Protein AF-A0A2N5RZD7-F1 (afdb_monomer)

Radius of gyration: 19.45 Å; Cα contacts (8 Å, |Δi|>4): 274; chains: 1; bounding box: 44×40×47 Å

Organism: NCBI:txid200324

pLDDT: mean 87.74, std 12.97, range [40.66, 98.5]

InterPro domains:
  IPR001155 NADH:flavin oxidoreductase/NADH oxidase, N-terminal [PF00724] (2-161)
  IPR013785 Aldolase-type TIM barrel [G3DSA:3.20.20.70] (1-174)
  IPR051799 NADH-dependent flavin oxidoreductase [PTHR43656] (1-172)

Solvent-accessible surface area (backbone atoms only — not comparable to full-atom values): 12144 Å² total; per-residue (Å²): 114,82,83,48,86,53,81,62,16,76,52,69,69,20,54,47,40,64,58,54,53,50,52,52,51,49,54,72,72,52,77,57,89,85,65,78,47,69,48,75,49,60,43,31,42,91,48,90,83,39,56,39,61,68,54,33,40,53,46,54,36,52,40,42,75,70,66,34,45,33,42,32,45,45,60,62,39,91,91,66,52,70,86,82,72,70,55,68,67,62,72,71,44,50,40,72,38,46,72,57,32,53,66,34,47,83,66,48,93,69,81,36,42,38,30,37,27,42,71,52,50,35,51,63,57,49,48,51,43,52,66,32,91,82,51,43,22,75,41,78,49,80,56,77,53,48,60,82,33,77,55,48,67,60,33,42,76,71,63,77,36,59,56,56,83,66,57,57,59,78,98,74,51,67,68,57,51,52,51,42,47,52,30,54,76,66,74,42,85,74,78,62,40,58,39,55,66,57,30,52,51,52,52,49,64,62,72,75,110

Structure (mmCIF, N/CA/C/O backbone):
data_AF-A0A2N5RZD7-F1
#
_entry.id   AF-A0A2N5RZD7-F1
#
loop_
_atom_site.group_PDB
_atom_site.id
_atom_site.type_symbol
_atom_site.label_atom_id
_atom_site.label_alt_id
_atom_site.label_comp_id
_atom_site.label_asym_id
_atom_site.label_entity_id
_atom_site.label_seq_id
_atom_site.pdbx_PDB_ins_code
_atom_site.Cartn_x
_atom_site.Cartn_y
_atom_site.Cartn_z
_atom_site.occupancy
_atom_site.B_iso_or_equiv
_atom_site.auth_seq_id
_atom_site.auth_comp_id
_atom_site.auth_asym_id
_atom_site.auth_atom_id
_atom_site.pdbx_PDB_model_num
ATOM 1 N N . VAL A 1 1 ? -6.763 20.190 5.305 1.00 87.50 1 VAL A N 1
ATOM 2 C CA . VAL A 1 1 ? -7.234 19.888 6.685 1.00 87.50 1 VAL A CA 1
ATOM 3 C C . VAL A 1 1 ? -8.745 20.059 6.786 1.00 87.50 1 VAL A C 1
ATOM 5 O O . VAL A 1 1 ? -9.271 21.031 6.252 1.00 87.50 1 VAL A O 1
ATOM 8 N N . ASN A 1 2 ? -9.441 19.129 7.446 1.00 92.12 2 ASN A N 1
ATOM 9 C CA . ASN A 1 2 ? -10.890 19.187 7.668 1.00 92.12 2 ASN A CA 1
ATOM 10 C C . ASN A 1 2 ? -11.240 20.233 8.749 1.00 92.12 2 ASN A C 1
ATOM 12 O O . ASN A 1 2 ? -10.846 20.078 9.900 1.00 92.12 2 ASN A O 1
ATOM 16 N N . LYS A 1 3 ? -11.982 21.285 8.371 1.00 95.19 3 LYS A N 1
ATOM 17 C CA . LYS A 1 3 ? -12.377 22.412 9.245 1.00 95.19 3 LYS A CA 1
ATOM 18 C C . LYS A 1 3 ? -13.828 22.339 9.745 1.00 95.19 3 LYS A C 1
ATOM 20 O O . LYS A 1 3 ? -14.372 23.343 10.198 1.00 95.19 3 LYS A O 1
ATOM 25 N N . ARG A 1 4 ? -14.494 21.193 9.599 1.00 97.44 4 ARG A N 1
ATOM 26 C CA . ARG A 1 4 ? -15.884 21.024 10.043 1.00 97.44 4 ARG A CA 1
ATOM 27 C C . ARG A 1 4 ? -15.973 21.093 11.568 1.00 97.44 4 ARG A C 1
ATOM 29 O O . ARG A 1 4 ? -15.060 20.662 12.267 1.00 97.44 4 ARG A O 1
ATOM 36 N N . THR A 1 5 ? -17.095 21.600 12.062 1.00 97.56 5 THR A N 1
ATOM 37 C CA . THR A 1 5 ? -17.420 21.697 13.497 1.00 97.56 5 THR A CA 1
ATOM 38 C C . THR A 1 5 ? -18.574 20.781 13.905 1.00 97.56 5 THR A C 1
ATOM 40 O O . THR A 1 5 ? -18.993 20.790 15.058 1.00 97.56 5 THR A O 1
ATOM 43 N N . ASP A 1 6 ? -19.101 20.001 12.962 1.00 98.12 6 ASP A N 1
ATOM 44 C CA . ASP A 1 6 ? -20.123 18.997 13.226 1.00 98.12 6 ASP A CA 1
ATOM 45 C C . ASP A 1 6 ? -19.506 17.643 13.607 1.00 98.12 6 ASP A C 1
ATOM 47 O O . ASP A 1 6 ? -18.299 17.515 13.814 1.00 98.12 6 ASP A O 1
ATOM 51 N N . GLN A 1 7 ? -20.340 16.601 13.666 1.00 98.06 7 GLN A N 1
ATOM 52 C CA . GLN A 1 7 ? -19.925 15.244 14.035 1.00 98.06 7 GLN A CA 1
ATOM 53 C C . GLN A 1 7 ? -18.901 14.593 13.083 1.00 98.06 7 GLN A C 1
ATOM 55 O O . GLN A 1 7 ? -18.464 13.476 13.356 1.00 98.06 7 GLN A O 1
ATOM 60 N N . TYR A 1 8 ? -18.529 15.249 11.976 1.00 98.12 8 TYR A N 1
ATOM 61 C CA . TYR A 1 8 ? -17.516 14.784 11.022 1.00 98.12 8 TYR A CA 1
ATOM 62 C C . TYR A 1 8 ? -16.224 15.623 11.052 1.00 98.12 8 TYR A C 1
ATOM 64 O O . TYR A 1 8 ? -15.389 15.510 10.152 1.00 98.12 8 TYR A O 1
ATOM 72 N N . GLY A 1 9 ? -16.054 16.510 12.036 1.00 96.44 9 GLY A N 1
ATOM 73 C CA . GLY A 1 9 ? -14.846 17.318 12.213 1.00 96.44 9 GLY A CA 1
ATOM 74 C C . GLY A 1 9 ? -14.408 17.444 13.672 1.00 96.44 9 GLY A C 1
ATOM 75 O O . GLY A 1 9 ? -15.043 16.917 14.586 1.00 96.44 9 GLY A O 1
ATOM 76 N N . GLY A 1 10 ? -13.286 18.128 13.899 1.00 94.31 10 GLY A N 1
ATOM 77 C CA . GLY A 1 10 ? -12.675 18.225 15.224 1.00 94.31 10 GLY A CA 1
ATOM 78 C C . GLY A 1 10 ? -11.826 16.997 15.549 1.00 94.31 10 GLY A C 1
ATOM 79 O O . GLY A 1 10 ? -10.755 16.843 14.965 1.00 94.31 10 GLY A O 1
ATOM 80 N N . SER A 1 11 ? -12.276 16.149 16.478 1.00 94.12 11 SER A N 1
ATOM 81 C CA . SER A 1 11 ? -11.507 15.004 16.992 1.00 94.12 11 SER A CA 1
ATOM 82 C C . SER A 1 11 ? -11.215 13.937 15.930 1.00 94.12 11 SER A C 1
ATOM 84 O O . SER A 1 11 ? -11.860 13.904 14.879 1.00 94.12 11 SER A O 1
ATOM 86 N N . PHE A 1 12 ? -10.245 13.056 16.196 1.00 94.19 12 PHE A N 1
ATOM 87 C CA . PHE A 1 12 ? -9.919 11.946 15.296 1.00 94.19 12 PHE A CA 1
ATOM 88 C C . PHE A 1 12 ? -11.154 11.088 15.000 1.00 94.19 12 PHE A C 1
ATOM 90 O O . PHE A 1 12 ? -11.440 10.828 13.836 1.00 94.19 12 PHE A O 1
ATOM 97 N N . GLU A 1 13 ? -11.934 10.744 16.026 1.00 95.94 13 GLU A N 1
ATOM 98 C CA . GLU A 1 13 ? -13.129 9.898 15.927 1.00 95.94 13 GLU A CA 1
ATOM 99 C C . GLU A 1 13 ? -14.181 10.507 14.999 1.00 95.94 13 GLU A C 1
ATOM 101 O O . GLU A 1 13 ? -14.805 9.813 14.198 1.00 95.94 13 GLU A O 1
ATOM 106 N N . ASN A 1 14 ? -14.375 11.825 15.070 1.00 97.31 14 ASN A N 1
ATOM 107 C CA . ASN A 1 14 ? -15.291 12.514 14.171 1.00 97.31 14 ASN A CA 1
ATOM 108 C C . ASN A 1 14 ? -14.742 12.561 12.743 1.00 97.31 14 ASN A C 1
ATOM 110 O O . ASN A 1 14 ? -15.481 12.312 11.792 1.00 97.31 14 ASN A O 1
ATOM 114 N N . ARG A 1 15 ? -13.446 12.849 12.567 1.00 96.19 15 ARG A N 1
ATOM 115 C CA . ARG A 1 15 ? -12.824 12.904 11.233 1.00 96.19 15 ARG A CA 1
ATOM 116 C C . ARG A 1 15 ? -12.798 11.533 10.550 1.00 96.19 15 ARG A C 1
ATOM 118 O O . ARG A 1 15 ? -12.964 11.470 9.334 1.00 96.19 15 ARG A O 1
ATOM 125 N N . SER A 1 16 ? -12.609 10.453 11.308 1.00 96.69 16 SER A N 1
ATOM 126 C CA . SER A 1 16 ? -12.575 9.074 10.807 1.00 96.69 16 SER A CA 1
ATOM 127 C C . SER A 1 16 ? -13.964 8.447 10.660 1.00 96.69 16 SER A C 1
ATOM 129 O O . SER A 1 16 ? -14.102 7.454 9.946 1.00 96.69 16 SER A O 1
ATOM 131 N N . ARG A 1 17 ? -15.014 9.047 11.243 1.00 97.88 17 ARG A N 1
ATOM 132 C CA . ARG A 1 17 ? -16.405 8.556 11.199 1.00 97.88 17 ARG A CA 1
ATOM 133 C C . ARG A 1 17 ? -16.852 8.114 9.810 1.00 97.88 17 ARG A C 1
ATOM 135 O O . ARG A 1 17 ? -17.386 7.019 9.662 1.00 97.88 17 ARG A O 1
ATOM 142 N N . ILE A 1 18 ? -16.596 8.940 8.794 1.00 98.06 18 ILE A N 1
ATOM 143 C CA . ILE A 1 18 ? -17.000 8.646 7.413 1.00 98.06 18 ILE A CA 1
ATOM 144 C C . ILE A 1 18 ? -16.372 7.348 6.886 1.00 98.06 18 ILE A C 1
ATOM 146 O O . ILE A 1 18 ? -17.032 6.588 6.185 1.00 98.06 18 ILE A O 1
ATOM 150 N N . VAL A 1 19 ? -15.125 7.049 7.264 1.00 98.06 19 VAL A N 1
ATOM 151 C CA . VAL A 1 19 ? -14.427 5.821 6.862 1.00 98.06 19 VAL A CA 1
ATOM 152 C C . VAL A 1 19 ? -15.146 4.600 7.433 1.00 98.06 19 VAL A C 1
ATOM 154 O O . VAL A 1 19 ? -15.455 3.662 6.700 1.00 98.06 19 VAL A O 1
ATOM 157 N N . PHE A 1 2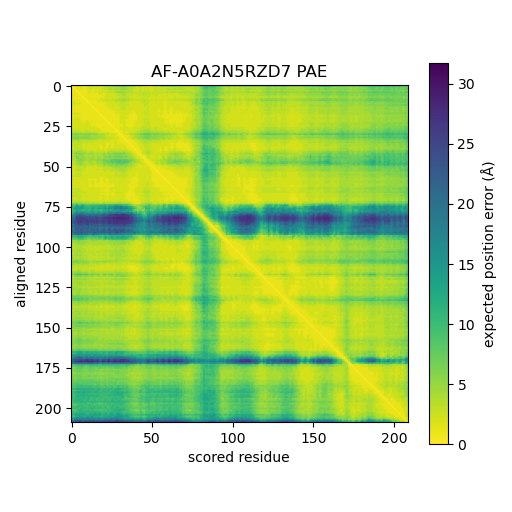0 ? -15.488 4.631 8.721 1.00 98.44 20 PHE A N 1
ATOM 158 C CA . PHE A 1 20 ? -16.165 3.512 9.379 1.00 98.44 20 PHE A CA 1
ATOM 159 C C . PHE A 1 20 ? -17.628 3.363 8.961 1.00 98.44 20 PHE A C 1
ATOM 161 O O . PHE A 1 20 ? -18.127 2.243 8.866 1.00 98.44 20 PHE A O 1
ATOM 168 N N . GLU A 1 21 ? -18.326 4.456 8.653 1.00 98.50 21 GLU A N 1
ATOM 169 C CA . GLU A 1 21 ? -19.662 4.391 8.055 1.00 98.50 21 GLU A CA 1
ATOM 170 C C . GLU A 1 21 ? -19.632 3.723 6.675 1.00 98.50 21 GLU A C 1
ATOM 172 O O . GLU A 1 21 ? -20.476 2.868 6.400 1.00 98.50 21 GLU A O 1
ATOM 177 N N . ILE A 1 22 ? -18.627 4.033 5.845 1.00 98.38 22 ILE A N 1
ATOM 178 C CA . ILE A 1 22 ? -18.411 3.374 4.548 1.00 98.38 22 ILE A CA 1
ATOM 179 C C . ILE A 1 22 ? -18.113 1.884 4.740 1.00 98.38 22 ILE A C 1
ATOM 181 O O . ILE A 1 22 ? -18.777 1.056 4.117 1.00 98.38 22 ILE A O 1
ATOM 185 N N . ILE A 1 23 ? -17.178 1.526 5.627 1.00 98.19 23 ILE A N 1
ATOM 186 C CA . ILE A 1 23 ? -16.850 0.123 5.945 1.00 98.19 23 ILE A CA 1
ATOM 187 C C . ILE A 1 23 ? -18.112 -0.635 6.370 1.00 98.19 23 ILE A C 1
ATOM 189 O O . ILE A 1 23 ? -18.431 -1.688 5.816 1.00 98.19 23 ILE A O 1
ATOM 193 N N . ASN A 1 24 ? -18.884 -0.069 7.299 1.00 97.88 24 ASN A N 1
ATOM 194 C CA . ASN A 1 24 ? -20.125 -0.671 7.777 1.00 97.88 24 ASN A CA 1
ATOM 195 C C . ASN A 1 24 ? -21.168 -0.818 6.663 1.00 97.88 24 ASN A C 1
ATOM 197 O O . ASN A 1 24 ? -21.857 -1.838 6.600 1.00 97.88 24 ASN A O 1
ATOM 201 N N . ALA A 1 25 ? -21.303 0.171 5.779 1.00 98.31 25 ALA A N 1
ATOM 202 C CA . ALA A 1 25 ? -22.223 0.104 4.647 1.00 98.31 25 ALA A CA 1
ATOM 203 C C . ALA A 1 25 ? -21.816 -0.984 3.639 1.00 98.31 25 ALA A C 1
ATOM 205 O O . ALA A 1 25 ? -22.677 -1.749 3.197 1.00 98.31 25 ALA A O 1
ATOM 206 N N . VAL A 1 26 ? -20.521 -1.106 3.326 1.00 97.75 26 VAL A N 1
ATOM 207 C CA . VAL A 1 26 ? -19.992 -2.159 2.444 1.00 97.75 26 VAL A CA 1
ATOM 208 C C . VAL A 1 26 ? -20.247 -3.537 3.046 1.00 97.75 26 VAL A C 1
ATOM 210 O O . VAL A 1 26 ? -20.855 -4.374 2.383 1.00 97.75 26 VAL A O 1
ATOM 213 N N . LYS A 1 27 ? -19.896 -3.755 4.320 1.00 95.62 27 LYS A N 1
ATOM 214 C CA . LYS A 1 27 ? -20.098 -5.047 5.006 1.00 95.62 27 LYS A CA 1
ATOM 215 C C . LYS A 1 27 ? -21.573 -5.432 5.134 1.00 95.62 27 LYS A C 1
ATOM 217 O O . LYS A 1 27 ? -21.916 -6.603 5.033 1.00 95.62 27 LYS A O 1
ATOM 222 N N . LYS A 1 28 ? -22.473 -4.458 5.308 1.00 97.00 28 LYS A N 1
ATOM 223 C CA . LYS A 1 28 ? -23.928 -4.706 5.279 1.00 97.00 28 LYS A CA 1
ATOM 224 C C . LYS A 1 28 ? -24.424 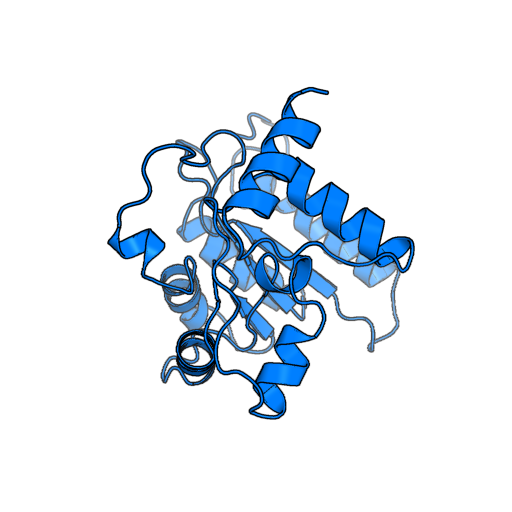-5.127 3.897 1.00 97.00 28 LYS A C 1
ATOM 226 O O . LYS A 1 28 ? -25.393 -5.875 3.804 1.00 97.00 28 LYS A O 1
ATOM 231 N N . LYS A 1 29 ? -23.815 -4.605 2.831 1.00 98.06 29 LYS A N 1
ATOM 232 C CA . LYS A 1 29 ? -24.244 -4.861 1.452 1.00 98.06 29 LYS A CA 1
ATOM 233 C C . LYS A 1 29 ? -23.642 -6.140 0.877 1.00 98.06 29 LYS A C 1
ATOM 235 O O . LYS A 1 29 ? -24.309 -6.808 0.089 1.00 98.06 29 LYS A O 1
ATOM 240 N N . VAL A 1 30 ? -22.406 -6.458 1.247 1.00 96.94 30 VAL A N 1
ATOM 241 C CA . VAL A 1 30 ? -21.646 -7.599 0.738 1.00 96.94 30 VAL A CA 1
ATOM 242 C C . VAL A 1 30 ? -21.483 -8.619 1.856 1.00 96.94 30 VAL A C 1
ATOM 244 O O . VAL A 1 30 ? -20.621 -8.485 2.715 1.00 96.94 30 VAL A O 1
ATOM 247 N N . THR A 1 31 ? -22.342 -9.636 1.849 1.00 93.69 31 THR A N 1
ATOM 248 C CA . THR A 1 31 ? -22.374 -10.681 2.884 1.00 93.69 31 THR A CA 1
ATOM 249 C C . THR A 1 31 ? -21.537 -11.910 2.533 1.00 93.69 31 THR A C 1
ATOM 251 O O . THR A 1 31 ? -21.502 -12.854 3.317 1.00 93.69 31 THR A O 1
ATOM 254 N N . ASP A 1 32 ? -20.920 -11.947 1.346 1.00 96.94 32 ASP A N 1
ATOM 255 C CA . ASP A 1 32 ? -20.046 -13.052 0.951 1.00 96.94 32 ASP A CA 1
ATOM 256 C C . ASP A 1 32 ? -18.761 -13.011 1.796 1.00 96.94 32 ASP A C 1
ATOM 258 O O . ASP A 1 32 ? -17.999 -12.050 1.674 1.00 96.94 32 ASP A O 1
ATOM 262 N N . PRO A 1 33 ? -18.478 -14.037 2.621 1.00 91.38 33 PRO A N 1
ATOM 263 C CA . PRO A 1 33 ? -17.272 -14.074 3.447 1.00 91.38 33 PRO A CA 1
ATOM 264 C C . PRO A 1 33 ? -15.972 -14.172 2.634 1.00 91.38 33 PRO A C 1
ATOM 266 O O . PRO A 1 33 ? -14.893 -14.044 3.203 1.00 91.38 33 PRO A O 1
ATOM 269 N N . LYS A 1 34 ? -16.040 -14.424 1.320 1.00 95.69 34 LYS A N 1
ATOM 270 C CA . LYS A 1 34 ? -14.873 -14.395 0.424 1.00 95.69 34 LYS A CA 1
ATOM 271 C C . LYS A 1 34 ? -14.525 -12.988 -0.056 1.00 95.69 34 LYS A C 1
ATOM 273 O O . LYS A 1 34 ? -13.481 -12.811 -0.685 1.00 95.69 34 LYS A O 1
ATOM 278 N N . PHE A 1 35 ? -15.396 -12.007 0.173 1.00 96.75 35 PHE A N 1
ATOM 279 C CA . PHE A 1 35 ? -15.122 -10.630 -0.201 1.00 96.75 35 PHE A CA 1
ATOM 280 C C . PHE A 1 35 ? -14.085 -10.028 0.749 1.00 96.75 35 PHE A C 1
ATOM 282 O O . PHE A 1 35 ? -14.318 -9.940 1.949 1.00 96.75 35 PHE A O 1
ATOM 289 N N . ILE A 1 36 ? -12.952 -9.599 0.195 1.00 96.25 36 ILE A N 1
ATOM 290 C CA . ILE A 1 36 ? -11.879 -8.937 0.939 1.00 96.25 36 ILE A CA 1
ATOM 291 C C . ILE A 1 36 ? -12.141 -7.437 0.940 1.00 96.25 36 ILE A C 1
ATOM 293 O O . ILE A 1 36 ? -12.172 -6.810 -0.124 1.00 96.25 36 ILE A O 1
ATOM 297 N N . LEU A 1 37 ? -12.292 -6.850 2.125 1.00 97.50 37 LEU A N 1
ATOM 298 C CA . LEU A 1 37 ? -12.326 -5.409 2.283 1.00 97.50 37 LEU A CA 1
ATOM 299 C C . LEU A 1 37 ? -10.907 -4.903 2.527 1.00 97.50 37 LEU A C 1
ATOM 301 O O . LEU A 1 37 ? -10.261 -5.237 3.519 1.00 97.50 37 LEU A O 1
ATOM 305 N N . SER A 1 38 ? -10.425 -4.068 1.611 1.00 97.69 38 SER A N 1
ATOM 306 C CA . SER A 1 38 ? -9.133 -3.409 1.737 1.00 97.69 38 SER A CA 1
ATOM 307 C C . SER A 1 38 ? -9.289 -1.908 1.928 1.00 97.69 38 SER A C 1
ATOM 309 O O . SER A 1 38 ? -10.231 -1.287 1.429 1.00 97.69 38 SER A O 1
ATOM 311 N N . ILE A 1 39 ? -8.339 -1.310 2.639 1.00 97.56 39 ILE A N 1
ATOM 312 C CA . ILE A 1 39 ? -8.214 0.138 2.744 1.00 97.56 39 ILE A CA 1
ATOM 313 C C . ILE A 1 39 ? -6.765 0.552 2.549 1.00 97.56 39 ILE A C 1
ATOM 315 O O . ILE A 1 39 ? -5.843 -0.053 3.091 1.00 97.56 39 ILE A O 1
ATOM 319 N N . LYS A 1 40 ? -6.580 1.627 1.790 1.00 95.69 40 LYS A N 1
ATOM 320 C CA . LYS A 1 40 ? -5.294 2.287 1.625 1.00 95.69 40 LYS A CA 1
ATOM 321 C C . LYS A 1 40 ? -5.391 3.697 2.171 1.00 95.69 40 LYS A C 1
ATOM 323 O O . LYS A 1 40 ? -6.254 4.458 1.734 1.00 95.69 40 LYS A O 1
ATOM 328 N N . TYR A 1 41 ? -4.517 4.049 3.105 1.00 93.19 41 TYR A N 1
ATOM 329 C CA . TYR A 1 41 ? -4.531 5.370 3.729 1.00 93.19 41 TYR A CA 1
ATOM 330 C C . TYR A 1 41 ? -3.118 5.925 3.924 1.00 93.19 41 TYR A C 1
ATOM 332 O O . TYR A 1 41 ? -2.116 5.215 3.817 1.00 93.19 41 TYR A O 1
ATOM 340 N N . ASN A 1 42 ? -3.035 7.232 4.159 1.00 89.94 42 ASN A N 1
ATOM 341 C CA . ASN A 1 42 ? -1.775 7.910 4.431 1.00 89.94 42 ASN A CA 1
ATOM 342 C C . ASN A 1 42 ? -1.326 7.682 5.874 1.00 89.94 42 ASN A C 1
ATOM 344 O O . ASN A 1 42 ? -2.063 7.989 6.799 1.00 89.94 42 ASN A O 1
ATOM 348 N N . SER A 1 43 ? -0.086 7.250 6.083 1.00 86.81 43 SER A N 1
ATOM 349 C CA . SER A 1 43 ? 0.516 7.137 7.414 1.00 86.81 43 SER A CA 1
ATOM 350 C C . SER A 1 43 ? 0.877 8.491 8.028 1.00 86.81 43 SER A C 1
ATOM 352 O O . SER A 1 43 ? 1.042 8.587 9.240 1.00 86.81 43 SER A O 1
ATOM 354 N N . HIS A 1 44 ? 1.047 9.524 7.195 1.00 84.06 44 HIS A N 1
ATOM 355 C CA . HIS A 1 44 ? 1.240 10.910 7.613 1.00 84.06 44 HIS A CA 1
ATOM 356 C C . HIS A 1 44 ? 1.045 11.864 6.422 1.00 84.06 44 HIS A C 1
AT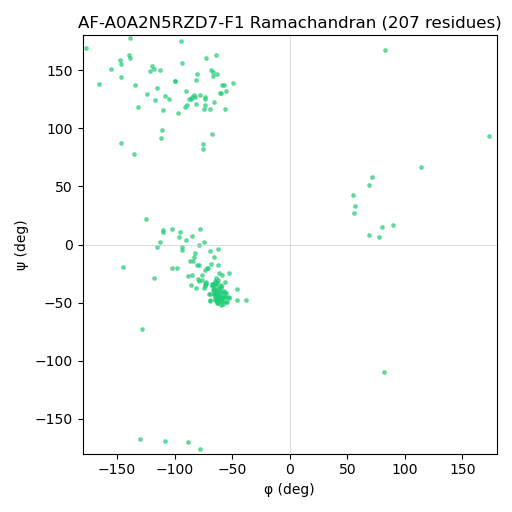OM 358 O O . HIS A 1 44 ? 1.552 11.604 5.324 1.00 84.06 44 HIS A O 1
ATOM 364 N N . ASP A 1 45 ? 0.355 12.984 6.646 1.00 82.00 45 ASP A N 1
ATOM 365 C CA . ASP A 1 45 ? 0.152 14.016 5.618 1.00 82.00 45 ASP A CA 1
ATOM 366 C C . ASP A 1 45 ? 1.278 15.060 5.534 1.00 82.00 45 ASP A C 1
ATOM 368 O O . ASP A 1 45 ? 1.343 15.797 4.555 1.00 82.00 45 ASP A O 1
ATOM 372 N N . PHE A 1 46 ? 2.163 15.150 6.532 1.00 80.31 46 PHE A N 1
ATOM 373 C CA . PHE A 1 46 ? 3.233 16.164 6.602 1.00 80.31 46 PHE A CA 1
ATOM 374 C C . PHE A 1 46 ? 2.751 17.628 6.519 1.00 80.31 46 PHE A C 1
ATOM 376 O O . PHE A 1 46 ? 3.504 18.510 6.111 1.00 80.31 46 PHE A O 1
ATOM 383 N N . ILE A 1 47 ? 1.512 17.896 6.939 1.00 82.69 47 ILE A N 1
ATOM 384 C CA . ILE A 1 47 ? 0.954 19.249 7.075 1.00 82.69 47 ILE A CA 1
ATOM 385 C C . ILE A 1 47 ? 0.510 19.514 8.501 1.00 82.69 47 ILE A C 1
ATOM 387 O O . ILE A 1 47 ? 0.052 18.605 9.198 1.00 82.69 47 ILE A O 1
ATOM 391 N N . GLU A 1 48 ? 0.598 20.773 8.920 1.00 82.44 48 GLU A N 1
ATOM 392 C CA . GLU A 1 48 ? 0.050 21.208 10.200 1.00 82.44 48 GLU A CA 1
ATOM 393 C C . GLU A 1 48 ? -1.463 20.949 10.249 1.00 82.44 48 GLU A C 1
ATOM 395 O O . GLU A 1 48 ? -2.198 21.266 9.312 1.00 82.44 48 GLU A O 1
ATOM 400 N N . GLY A 1 49 ? -1.921 20.315 11.331 1.00 83.50 49 GLY A N 1
ATOM 401 C CA . GLY A 1 49 ? -3.314 19.884 11.489 1.00 83.50 49 GLY A CA 1
ATOM 402 C C . GLY A 1 49 ? -3.744 18.745 10.553 1.00 83.50 49 GLY A C 1
ATOM 403 O O . GLY A 1 49 ? -4.936 18.449 10.470 1.00 83.50 49 GLY A O 1
ATOM 404 N N . GLY A 1 50 ? -2.813 18.135 9.814 1.00 85.81 50 GLY A N 1
ATOM 405 C CA . GLY A 1 50 ? -3.059 16.960 8.979 1.00 85.81 50 GLY A CA 1
ATOM 406 C C . GLY A 1 50 ? -3.132 15.660 9.774 1.00 85.81 50 GLY A C 1
ATOM 407 O O . GLY A 1 50 ? -3.048 15.653 11.000 1.00 85.81 50 GLY A O 1
ATOM 408 N N . PHE A 1 51 ? -3.262 14.550 9.053 1.00 89.44 51 PHE A N 1
ATOM 409 C CA . PHE A 1 51 ? -3.238 13.215 9.637 1.00 89.44 51 PHE A CA 1
ATOM 410 C C . PHE A 1 51 ? -1.852 12.902 10.221 1.00 89.44 51 PHE A C 1
ATOM 412 O O . PHE A 1 51 ? -0.837 12.992 9.509 1.00 89.44 51 PHE A O 1
ATOM 419 N N . THR A 1 52 ? -1.804 12.587 11.517 1.00 89.19 52 THR A N 1
ATOM 420 C CA . THR A 1 52 ? -0.556 12.362 12.264 1.00 89.19 52 THR A CA 1
ATOM 421 C C . THR A 1 52 ? -0.162 10.884 12.325 1.00 89.19 52 THR A C 1
ATOM 423 O O . THR A 1 52 ? -0.882 9.995 11.868 1.00 89.19 52 THR A O 1
ATOM 426 N N . LYS A 1 53 ? 1.009 10.608 12.907 1.00 88.38 53 LYS A N 1
ATOM 427 C CA . LYS A 1 53 ? 1.484 9.240 13.156 1.00 88.38 53 LYS A CA 1
ATOM 428 C C . LYS A 1 53 ? 0.612 8.511 14.176 1.00 88.38 53 LYS A C 1
ATOM 430 O O . LYS A 1 53 ? 0.318 7.332 14.005 1.00 88.38 53 LYS A O 1
ATOM 435 N N . GLU A 1 54 ? 0.178 9.226 15.202 1.00 91.81 54 GLU A N 1
ATOM 436 C CA . GLU A 1 54 ? -0.688 8.733 16.269 1.00 91.81 54 GLU A CA 1
ATOM 437 C C . GLU A 1 54 ? -2.092 8.451 15.719 1.00 91.81 54 GLU A C 1
ATOM 439 O O . GLU A 1 54 ? -2.641 7.378 15.966 1.00 91.81 54 GLU A O 1
ATOM 444 N N . ASP A 1 55 ? -2.624 9.349 14.874 1.00 93.88 55 ASP A N 1
ATOM 445 C CA . ASP A 1 55 ? -3.857 9.097 14.115 1.00 93.88 55 ASP A CA 1
ATOM 446 C C . ASP A 1 55 ? -3.722 7.820 13.263 1.00 93.88 55 ASP A C 1
ATOM 448 O O . ASP A 1 55 ? -4.646 7.012 13.193 1.00 93.88 55 ASP A O 1
ATOM 452 N N . SER A 1 56 ? -2.563 7.605 12.626 1.00 93.44 56 SER A N 1
ATOM 453 C CA . SER A 1 56 ? -2.296 6.403 11.826 1.00 93.44 56 SER A CA 1
ATOM 454 C C . SER A 1 56 ? -2.291 5.122 12.659 1.00 93.44 56 SER A C 1
ATOM 456 O O . SER A 1 56 ? -2.803 4.105 12.191 1.00 93.44 56 SER A O 1
ATOM 458 N N . GLN A 1 57 ? -1.721 5.144 13.865 1.00 94.50 57 GLN A N 1
ATOM 459 C CA . GLN A 1 57 ? -1.729 3.994 14.777 1.00 94.50 57 GLN A CA 1
ATOM 460 C C . GLN A 1 57 ? -3.151 3.656 15.231 1.00 94.50 57 GLN A C 1
ATOM 462 O O . GLN A 1 57 ? -3.566 2.497 15.148 1.00 94.50 57 GLN A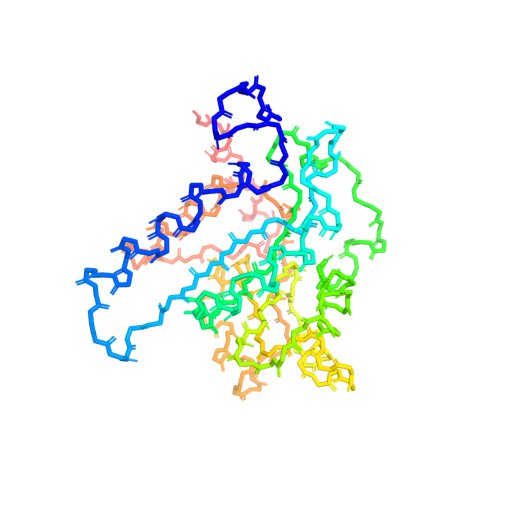 O 1
ATOM 467 N N . GLU A 1 58 ? -3.916 4.663 15.660 1.00 95.88 58 GLU A N 1
ATOM 468 C CA . GLU A 1 58 ? -5.293 4.457 16.112 1.00 95.88 58 GLU A CA 1
ATOM 469 C C . GLU A 1 58 ? -6.200 4.013 14.957 1.00 95.88 58 GLU A C 1
ATOM 471 O O . GLU A 1 58 ? -7.000 3.092 15.115 1.00 95.88 58 GLU A O 1
ATOM 476 N N . MET A 1 59 ? -6.018 4.581 13.762 1.00 96.75 59 MET A N 1
ATOM 477 C CA . MET A 1 59 ? -6.708 4.141 12.549 1.00 96.75 59 MET A CA 1
ATOM 478 C C . MET A 1 59 ? -6.426 2.668 12.251 1.00 96.75 59 MET A C 1
ATOM 480 O O . MET A 1 59 ? -7.371 1.904 12.088 1.00 96.75 59 MET A O 1
ATOM 484 N N . ALA A 1 60 ? -5.159 2.241 12.220 1.00 96.38 60 ALA A N 1
ATOM 485 C CA . ALA A 1 60 ? -4.800 0.851 11.926 1.00 96.38 60 ALA A CA 1
ATOM 486 C C . ALA A 1 60 ? -5.492 -0.134 12.884 1.00 96.38 60 ALA A C 1
ATOM 488 O O . ALA A 1 60 ? -6.090 -1.120 12.449 1.00 96.38 60 ALA A O 1
ATOM 489 N N . LYS A 1 61 ? -5.482 0.182 14.183 1.00 96.62 61 LYS A N 1
ATOM 490 C CA . LYS A 1 61 ? -6.153 -0.610 15.217 1.00 96.62 61 LYS A CA 1
ATOM 491 C C . LYS A 1 61 ? -7.668 -0.661 15.011 1.00 96.62 61 LYS A C 1
ATOM 493 O O . LYS A 1 61 ? -8.259 -1.738 15.064 1.00 96.62 61 LYS A O 1
ATOM 498 N N . GLN A 1 62 ? -8.308 0.483 14.772 1.00 97.69 62 GLN A N 1
ATOM 499 C CA . GLN A 1 62 ? -9.758 0.536 14.572 1.00 97.69 62 GLN A CA 1
ATOM 500 C C . GLN A 1 62 ? -10.196 -0.162 13.277 1.00 97.69 62 GLN A C 1
ATOM 502 O O . GLN A 1 62 ? -11.255 -0.786 13.257 1.00 97.69 62 GLN A O 1
ATOM 507 N N . LEU A 1 63 ? -9.388 -0.110 12.215 1.00 98.00 63 LEU A N 1
ATOM 508 C CA . LEU A 1 63 ? -9.638 -0.835 10.966 1.00 98.00 63 LEU A CA 1
ATOM 509 C C . LEU A 1 63 ? -9.578 -2.351 11.167 1.00 98.00 63 LEU A C 1
ATOM 511 O O . LEU A 1 63 ? -10.471 -3.057 10.700 1.00 98.00 63 LEU A O 1
ATOM 515 N N . GLU A 1 64 ? -8.582 -2.847 11.904 1.00 97.19 64 GLU A N 1
ATOM 516 C CA . GLU A 1 64 ? -8.485 -4.275 12.217 1.00 97.19 64 GLU A CA 1
ATOM 517 C C . GLU A 1 64 ? -9.682 -4.739 13.065 1.00 97.19 64 GLU A C 1
ATOM 519 O O . GLU A 1 64 ? -10.320 -5.739 12.740 1.00 97.19 64 GLU A O 1
ATOM 524 N N . VAL A 1 65 ? -10.073 -3.966 14.087 1.00 97.00 65 VAL A N 1
ATOM 525 C CA . VAL A 1 65 ? -11.281 -4.242 14.895 1.00 97.00 65 VAL A CA 1
ATOM 526 C C . VAL A 1 65 ? -12.557 -4.206 14.048 1.00 97.00 65 VAL A C 1
ATOM 528 O O . VAL A 1 65 ? -13.459 -5.020 14.248 1.00 97.00 65 VAL A O 1
ATOM 531 N N . ALA A 1 66 ? -12.641 -3.297 13.076 1.00 97.00 66 ALA A N 1
ATOM 532 C CA . ALA A 1 66 ? -13.752 -3.230 12.130 1.00 97.00 66 ALA A CA 1
ATOM 533 C C . ALA A 1 66 ? -13.769 -4.412 11.139 1.00 97.00 66 ALA A C 1
ATOM 535 O O . ALA A 1 66 ? -14.734 -4.561 10.382 1.00 97.00 66 ALA A O 1
ATOM 536 N N . GLY A 1 67 ? -12.746 -5.273 11.158 1.00 95.62 67 GLY A N 1
ATOM 537 C CA . GLY A 1 67 ? -12.592 -6.431 10.288 1.00 95.62 67 GLY A CA 1
ATOM 538 C C . GLY A 1 67 ? -12.341 -6.017 8.847 1.00 95.62 67 GLY A C 1
ATOM 539 O O . GLY A 1 67 ? -13.104 -6.418 7.973 1.00 95.62 67 GLY A O 1
ATOM 540 N N . VAL A 1 68 ? -11.362 -5.135 8.642 1.00 97.81 68 VAL A N 1
ATOM 541 C CA . VAL A 1 68 ? -10.730 -4.875 7.344 1.00 97.81 68 VAL A CA 1
ATOM 542 C C . VAL A 1 68 ? -9.610 -5.893 7.172 1.00 97.81 68 VAL A C 1
ATOM 544 O O . VAL A 1 68 ? -8.747 -5.996 8.032 1.00 97.81 68 VAL A O 1
ATOM 547 N N . GLU A 1 69 ? -9.605 -6.655 6.084 1.00 97.56 69 GLU A N 1
ATOM 548 C CA . GLU A 1 69 ? -8.656 -7.760 5.908 1.00 97.56 69 GLU A CA 1
ATOM 549 C C . GLU A 1 69 ? -7.300 -7.315 5.345 1.00 97.56 69 GLU A C 1
ATOM 551 O O . GLU A 1 69 ? -6.294 -7.984 5.578 1.00 97.56 69 GLU A O 1
ATOM 556 N N . LEU A 1 70 ? -7.252 -6.202 4.605 1.00 97.94 70 LEU A N 1
ATOM 557 C CA . LEU A 1 70 ? -6.022 -5.666 4.014 1.00 97.94 70 LEU A CA 1
ATOM 558 C C . LEU A 1 70 ? -5.882 -4.168 4.291 1.00 97.94 70 LEU A C 1
ATOM 560 O O . LEU A 1 70 ? -6.676 -3.355 3.818 1.00 97.94 70 LEU A O 1
ATOM 564 N N . ILE A 1 71 ? -4.820 -3.806 5.002 1.00 97.56 71 ILE A N 1
ATOM 565 C CA . ILE A 1 71 ? -4.460 -2.423 5.308 1.00 97.56 71 ILE A CA 1
ATOM 566 C C . ILE A 1 71 ? -3.195 -2.080 4.523 1.00 97.56 71 ILE A C 1
ATOM 568 O O . ILE A 1 71 ? -2.146 -2.669 4.761 1.00 97.56 71 ILE A O 1
ATOM 572 N N . GLU A 1 72 ? -3.273 -1.129 3.594 1.00 96.38 72 GLU A N 1
ATOM 573 C CA . GLU A 1 72 ? -2.123 -0.652 2.822 1.00 96.38 72 GLU A CA 1
ATOM 574 C C . GLU A 1 72 ? -1.701 0.756 3.255 1.00 96.38 72 GLU A C 1
ATOM 576 O O . GLU A 1 72 ? -2.497 1.701 3.254 1.00 96.38 72 GLU A O 1
ATOM 581 N N . LEU A 1 73 ? -0.416 0.914 3.571 1.00 92.31 73 LEU A N 1
ATOM 582 C CA . LEU A 1 73 ? 0.158 2.206 3.936 1.00 92.31 73 LEU A CA 1
ATOM 583 C C . LEU A 1 73 ? 0.698 2.962 2.723 1.00 92.31 73 LEU A C 1
ATOM 585 O O . LEU A 1 73 ? 1.484 2.440 1.928 1.00 92.31 73 LEU A O 1
ATOM 589 N N . SER A 1 74 ? 0.335 4.239 2.631 1.00 87.00 74 SER A N 1
ATOM 590 C CA . SER A 1 74 ? 1.011 5.231 1.795 1.00 87.00 74 SER A CA 1
ATOM 591 C C . SER A 1 74 ? 1.335 6.500 2.574 1.00 87.00 74 SER A C 1
ATOM 593 O O . SER A 1 74 ? 1.256 6.525 3.793 1.00 87.00 74 SER A O 1
ATOM 595 N N . GLY A 1 75 ? 1.711 7.581 1.902 1.00 74.94 75 GLY A N 1
ATOM 596 C CA . GLY A 1 75 ? 1.983 8.845 2.570 1.00 74.94 75 GLY A CA 1
ATOM 597 C C . GLY A 1 75 ? 2.326 9.951 1.590 1.00 74.94 75 GLY A C 1
ATOM 598 O O . GLY A 1 75 ? 2.568 9.698 0.404 1.00 74.94 75 GLY A O 1
ATOM 599 N N . GLY A 1 76 ? 2.362 11.170 2.122 1.00 67.00 76 GLY A N 1
ATOM 600 C CA . GLY A 1 76 ? 2.487 12.394 1.340 1.00 67.00 76 GLY A CA 1
ATOM 601 C C . GLY A 1 76 ? 1.148 12.874 0.781 1.00 67.00 76 GLY A C 1
ATOM 602 O O . GLY A 1 76 ? 0.140 12.167 0.788 1.00 67.00 76 GLY A O 1
ATOM 603 N N . THR A 1 77 ? 1.144 14.102 0.283 1.00 63.62 77 THR A N 1
ATOM 604 C CA . THR A 1 77 ? -0.017 14.720 -0.363 1.00 63.62 77 THR A CA 1
ATOM 605 C C . THR A 1 77 ? 0.350 15.083 -1.796 1.00 63.62 77 THR A C 1
ATOM 607 O O . THR A 1 77 ? 1.519 15.310 -2.105 1.00 63.62 77 THR A O 1
ATOM 610 N N . TYR A 1 78 ? -0.635 15.140 -2.694 1.00 60.12 78 TYR A N 1
ATOM 611 C CA . TYR A 1 78 ? -0.395 15.624 -4.059 1.00 60.12 78 TYR A CA 1
ATOM 612 C C . TYR A 1 78 ? 0.035 17.097 -4.079 1.00 60.12 78 TYR A C 1
ATOM 614 O O . TYR A 1 78 ? 0.792 17.496 -4.956 1.00 60.12 78 TYR A O 1
ATOM 622 N N . GLU A 1 79 ? -0.412 17.876 -3.091 1.00 55.41 79 GLU A N 1
ATOM 623 C CA . GLU A 1 79 ? -0.143 19.312 -2.959 1.00 55.41 79 GLU A CA 1
ATOM 624 C C . GLU A 1 79 ? 1.277 19.613 -2.459 1.00 55.41 79 GLU A C 1
ATOM 626 O O . GLU A 1 79 ? 1.815 20.675 -2.754 1.00 55.41 79 GLU A O 1
ATOM 631 N N . LEU A 1 80 ? 1.892 18.680 -1.723 1.00 55.03 80 LEU A N 1
ATOM 632 C CA . LEU A 1 80 ? 3.240 18.814 -1.160 1.00 55.03 80 LEU A CA 1
ATOM 633 C C . LEU A 1 80 ? 4.162 17.674 -1.571 1.00 55.03 80 LEU A C 1
ATOM 635 O O . LEU A 1 80 ? 5.153 17.404 -0.891 1.00 55.03 80 LEU A O 1
ATOM 639 N N . MET A 1 81 ? 3.852 16.980 -2.669 1.00 52.03 81 MET A N 1
ATOM 640 C CA . MET A 1 81 ? 4.813 16.060 -3.256 1.00 52.03 81 MET A CA 1
ATOM 641 C C . MET A 1 81 ? 6.075 16.876 -3.547 1.00 52.03 81 MET A C 1
ATOM 643 O O . MET A 1 81 ? 5.997 17.798 -4.359 1.00 52.03 81 MET A O 1
ATOM 647 N N . PRO A 1 82 ? 7.228 16.576 -2.917 1.00 42.91 82 PRO A N 1
ATOM 648 C CA . PRO A 1 82 ? 8.464 17.241 -3.273 1.00 42.91 82 PRO A CA 1
ATOM 649 C C . PRO A 1 82 ? 8.791 16.755 -4.681 1.00 42.91 82 PRO A C 1
ATOM 651 O O . PRO A 1 82 ? 9.308 15.648 -4.866 1.00 42.91 82 PRO A O 1
ATOM 654 N N . LEU A 1 83 ? 8.388 17.541 -5.676 1.00 41.56 83 LEU A N 1
ATOM 655 C CA . LEU A 1 83 ? 8.828 17.383 -7.053 1.00 41.56 83 LEU A CA 1
ATOM 656 C C . LEU A 1 83 ? 10.315 17.734 -7.172 1.00 41.56 83 LEU A C 1
ATOM 658 O O . LEU A 1 83 ? 10.933 17.311 -8.139 1.00 41.56 83 LEU A O 1
ATOM 662 N N . GLU A 1 84 ? 10.898 18.426 -6.183 1.00 40.66 84 GLU A N 1
ATOM 663 C CA . GLU A 1 84 ? 12.194 19.072 -6.396 1.00 40.66 84 GLU A CA 1
ATOM 664 C C . GLU A 1 84 ? 13.349 18.582 -5.517 1.00 40.66 84 GLU A C 1
ATOM 666 O O . GLU A 1 84 ? 14.458 18.536 -6.026 1.00 40.66 84 GLU A O 1
ATOM 671 N N . GLU A 1 85 ? 13.163 18.085 -4.288 1.00 42.06 85 GLU A N 1
ATOM 672 C CA . GLU A 1 85 ? 14.319 17.592 -3.511 1.00 42.06 85 GLU A CA 1
ATOM 673 C C . GLU A 1 85 ? 13.971 16.403 -2.615 1.00 42.06 85 GLU A C 1
ATOM 675 O O . GLU A 1 85 ? 13.649 16.523 -1.431 1.00 42.06 85 GLU A O 1
ATOM 680 N N . LYS A 1 86 ? 14.068 15.194 -3.173 1.00 52.97 86 LYS A N 1
ATOM 681 C CA . LYS A 1 86 ? 14.174 13.986 -2.347 1.00 52.97 86 LYS A CA 1
ATOM 682 C C . LYS A 1 86 ? 15.639 13.790 -1.992 1.00 52.97 86 LYS A C 1
ATOM 684 O O . LYS A 1 86 ? 16.478 13.721 -2.886 1.00 52.97 86 LYS A O 1
ATOM 689 N N . LYS A 1 87 ? 15.945 13.654 -0.695 1.00 50.03 87 LYS A N 1
ATOM 690 C CA . LYS A 1 87 ? 17.293 13.278 -0.240 1.00 50.03 87 LYS A CA 1
ATOM 691 C C . LYS A 1 87 ? 17.764 12.060 -1.032 1.00 50.03 87 LYS A C 1
ATOM 693 O O . LYS A 1 87 ? 16.999 11.118 -1.235 1.00 50.03 87 LYS A O 1
ATOM 698 N N . GLU A 1 88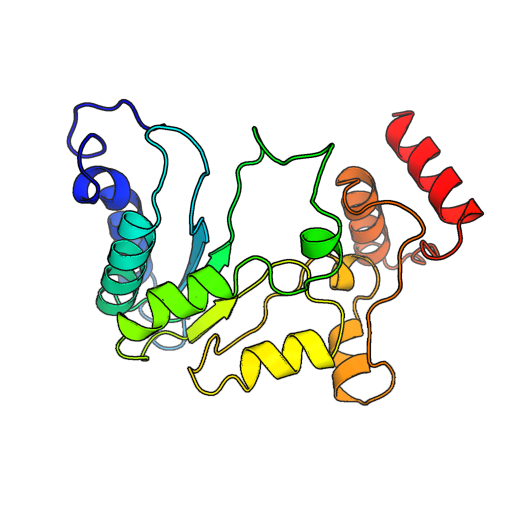 ? 19.028 12.048 -1.439 1.00 50.62 88 GLU A N 1
ATOM 699 C CA . GLU A 1 88 ? 19.593 10.950 -2.229 1.00 50.62 88 GLU A CA 1
ATOM 700 C C . GLU A 1 88 ? 19.433 9.592 -1.517 1.00 50.62 88 GLU A C 1
ATOM 702 O O . GLU A 1 88 ? 19.175 8.573 -2.151 1.00 50.62 88 GLU A O 1
ATOM 707 N N . SER A 1 89 ? 19.474 9.583 -0.180 1.00 48.56 89 SER A N 1
ATOM 708 C CA . SER A 1 89 ? 19.170 8.409 0.646 1.00 48.56 89 SER A CA 1
ATOM 709 C C . SER A 1 89 ? 17.714 7.936 0.538 1.00 48.56 89 SER A C 1
ATOM 711 O O . SER A 1 89 ? 17.474 6.735 0.574 1.00 48.56 89 SER A O 1
ATOM 713 N N . THR A 1 90 ? 16.750 8.843 0.358 1.00 52.94 90 THR A N 1
ATOM 714 C CA . THR A 1 90 ? 15.326 8.541 0.122 1.00 52.94 90 THR A CA 1
ATOM 715 C C . THR A 1 90 ? 15.073 8.062 -1.308 1.00 52.94 90 THR A C 1
ATOM 717 O O . THR A 1 90 ? 14.175 7.259 -1.530 1.00 52.94 90 THR A O 1
ATOM 720 N N . LEU A 1 91 ? 15.864 8.519 -2.284 1.00 55.47 91 LEU A N 1
ATOM 721 C CA . LEU A 1 91 ? 15.835 7.991 -3.655 1.00 55.47 91 LEU A CA 1
ATOM 722 C C . LEU A 1 91 ? 16.486 6.602 -3.751 1.00 55.47 91 LEU A C 1
ATOM 724 O O . LEU A 1 91 ? 16.030 5.775 -4.539 1.00 55.47 91 LEU A O 1
ATOM 728 N N . LYS A 1 92 ? 17.526 6.348 -2.943 1.00 54.75 92 LYS A N 1
ATOM 729 C CA . LYS A 1 92 ? 18.238 5.062 -2.857 1.00 54.75 92 LYS A CA 1
ATOM 730 C C . LYS A 1 92 ? 17.516 4.015 -1.999 1.00 54.75 92 LYS A C 1
ATOM 732 O O . LYS A 1 92 ? 17.675 2.830 -2.266 1.00 54.75 92 LYS A O 1
ATOM 737 N N . ARG A 1 93 ? 16.743 4.415 -0.979 1.00 64.94 93 ARG A N 1
ATOM 738 C CA . ARG A 1 93 ? 15.954 3.487 -0.149 1.00 64.94 93 ARG A CA 1
ATOM 739 C C . ARG A 1 93 ? 14.637 3.122 -0.830 1.00 64.94 93 ARG A C 1
ATOM 741 O O . ARG A 1 93 ? 13.793 3.978 -1.071 1.00 64.94 93 ARG A O 1
ATOM 748 N N . GLU A 1 94 ? 14.441 1.833 -1.076 1.00 76.56 94 GLU A N 1
ATOM 749 C CA . GLU A 1 94 ? 13.119 1.262 -1.342 1.00 76.56 94 GLU A CA 1
ATOM 750 C C . GLU A 1 94 ? 12.285 1.206 -0.054 1.00 76.56 94 GLU A C 1
ATOM 752 O O . GLU A 1 94 ? 12.828 1.255 1.049 1.00 76.56 94 GLU A O 1
ATOM 757 N N . GLY A 1 95 ? 10.963 1.097 -0.186 1.00 78.69 95 GLY A N 1
ATOM 758 C CA . GLY A 1 95 ? 10.062 0.952 0.954 1.00 78.69 95 GLY A CA 1
ATOM 759 C C . GLY A 1 95 ? 9.920 2.232 1.773 1.00 78.69 95 GLY A C 1
ATOM 760 O O . GLY A 1 95 ? 10.172 2.244 2.974 1.00 78.69 95 GLY A O 1
ATOM 761 N N . PHE A 1 96 ? 9.475 3.317 1.133 1.00 80.75 96 PHE A N 1
ATOM 762 C CA . PHE A 1 96 ? 9.320 4.639 1.763 1.00 80.75 96 PHE A CA 1
ATOM 763 C C . PHE A 1 96 ? 8.488 4.638 3.055 1.00 80.75 96 PHE A C 1
ATOM 765 O O . PHE A 1 96 ? 8.644 5.542 3.872 1.00 80.75 96 PHE A O 1
ATOM 772 N N . PHE A 1 97 ? 7.603 3.652 3.226 1.00 85.44 97 PHE A N 1
ATOM 773 C CA . PHE A 1 97 ? 6.690 3.563 4.363 1.00 85.44 97 PHE A CA 1
ATOM 774 C C . PHE A 1 97 ? 7.017 2.417 5.333 1.00 85.44 97 PHE A C 1
ATOM 776 O O . PHE A 1 97 ? 6.215 2.139 6.218 1.00 85.44 97 PHE A O 1
ATOM 783 N N . ILE A 1 98 ? 8.196 1.788 5.211 1.00 88.75 98 ILE A N 1
ATOM 784 C CA . ILE A 1 98 ? 8.660 0.722 6.120 1.00 88.75 98 ILE A CA 1
ATOM 785 C C . ILE A 1 98 ? 8.655 1.195 7.578 1.00 88.75 98 ILE A C 1
ATOM 787 O O . ILE A 1 98 ? 8.040 0.553 8.419 1.00 88.75 98 ILE A O 1
ATOM 791 N N . GLU A 1 99 ? 9.238 2.363 7.863 1.00 87.06 99 GLU A N 1
ATOM 792 C CA . GLU A 1 99 ? 9.321 2.885 9.237 1.00 87.06 99 GLU A CA 1
ATOM 793 C C . GLU A 1 99 ? 7.930 3.149 9.847 1.00 87.06 99 GLU A C 1
ATOM 795 O O . GLU A 1 99 ? 7.734 3.011 11.052 1.00 87.06 99 GLU A O 1
ATOM 800 N N . PHE A 1 100 ? 6.936 3.493 9.019 1.00 88.44 100 PHE A N 1
ATOM 801 C CA . PHE A 1 100 ? 5.554 3.638 9.480 1.00 88.44 100 PHE A CA 1
ATOM 802 C C . PHE A 1 100 ? 4.893 2.284 9.736 1.00 88.44 100 PHE A C 1
ATOM 804 O O . PHE A 1 100 ? 4.138 2.152 10.696 1.00 88.44 100 PHE A O 1
ATOM 811 N N . ALA A 1 101 ? 5.189 1.285 8.906 1.00 92.62 101 ALA A N 1
ATOM 812 C CA . ALA A 1 101 ? 4.707 -0.075 9.093 1.00 92.62 101 ALA A CA 1
ATOM 813 C C . ALA A 1 101 ? 5.240 -0.680 10.399 1.00 92.62 101 ALA A C 1
ATOM 815 O O . ALA A 1 101 ? 4.453 -1.174 11.205 1.00 92.62 101 ALA A O 1
ATOM 816 N N . ASP A 1 102 ? 6.542 -0.530 10.660 1.00 92.62 102 ASP A N 1
ATOM 817 C CA . ASP A 1 102 ? 7.186 -0.964 11.907 1.00 92.62 102 ASP A CA 1
ATOM 818 C C . ASP A 1 102 ? 6.586 -0.268 13.135 1.00 92.62 102 ASP A C 1
ATOM 820 O O . ASP A 1 102 ? 6.438 -0.872 14.193 1.00 92.62 102 ASP A O 1
ATOM 824 N N . MET A 1 103 ? 6.182 0.996 12.993 1.00 91.19 103 MET A N 1
ATOM 825 C CA . MET A 1 103 ? 5.546 1.762 14.063 1.00 91.19 103 MET A CA 1
ATOM 826 C C . MET A 1 103 ? 4.106 1.317 14.356 1.00 91.19 103 MET A C 1
ATOM 828 O O . MET A 1 103 ? 3.682 1.400 15.508 1.00 91.19 103 MET A O 1
ATOM 832 N N . ILE A 1 104 ? 3.329 0.885 13.354 1.00 92.75 104 ILE A N 1
ATOM 833 C CA . ILE A 1 104 ? 1.941 0.442 13.581 1.00 92.75 104 ILE A CA 1
ATOM 834 C C . ILE A 1 104 ? 1.841 -1.044 13.931 1.00 92.75 104 ILE A C 1
ATOM 836 O O . ILE A 1 104 ? 0.901 -1.440 14.617 1.00 92.75 104 ILE A O 1
ATOM 840 N N . ARG A 1 105 ? 2.794 -1.873 13.487 1.00 94.12 105 ARG A N 1
ATOM 841 C CA . ARG A 1 105 ? 2.740 -3.332 13.637 1.00 94.12 105 ARG A CA 1
ATOM 842 C C . ARG A 1 105 ? 2.565 -3.799 15.090 1.00 94.12 105 ARG A C 1
ATOM 844 O O . ARG A 1 105 ? 1.723 -4.671 15.289 1.00 94.12 105 ARG A O 1
ATOM 851 N N . PRO A 1 106 ? 3.237 -3.216 16.104 1.00 94.50 106 PRO A N 1
ATOM 852 C CA . PRO A 1 106 ? 3.026 -3.580 17.508 1.00 94.50 106 PRO A CA 1
ATOM 853 C C . PRO A 1 106 ? 1.607 -3.324 18.037 1.00 94.50 106 PRO A C 1
ATOM 855 O O . PRO A 1 106 ? 1.240 -3.860 19.079 1.00 94.50 106 PRO A O 1
ATOM 858 N N . HIS A 1 107 ? 0.812 -2.498 17.350 1.00 92.12 107 HIS A N 1
ATOM 859 C CA . HIS A 1 107 ? -0.561 -2.166 17.738 1.00 92.12 107 HIS A CA 1
ATOM 860 C C . HIS A 1 107 ? -1.614 -3.063 17.075 1.00 92.12 107 HIS A C 1
ATOM 862 O O . HIS A 1 107 ? -2.799 -2.936 17.389 1.00 92.12 107 HIS A O 1
ATOM 868 N N . LEU A 1 108 ? -1.195 -3.956 16.174 1.00 94.62 108 LEU A N 1
ATOM 869 C CA . LEU A 1 108 ? -2.065 -4.898 15.479 1.00 94.62 108 LEU A CA 1
ATOM 870 C C . LEU A 1 108 ? -1.999 -6.280 16.136 1.00 94.62 108 LEU A C 1
ATOM 872 O O . LEU A 1 108 ? -0.935 -6.768 16.512 1.00 94.62 108 LEU A O 1
ATOM 876 N N . SER A 1 109 ? -3.148 -6.942 16.216 1.00 94.25 109 SER A N 1
ATOM 877 C CA . SER A 1 109 ? -3.279 -8.354 16.591 1.00 94.25 109 SER A CA 1
ATOM 878 C C . SER A 1 109 ? -2.769 -9.300 15.500 1.00 94.25 109 SER A C 1
ATOM 880 O O . SER A 1 109 ? -2.440 -10.452 15.787 1.00 94.25 109 SER A O 1
ATOM 882 N N . GLY A 1 110 ? -2.671 -8.819 14.256 1.00 92.62 110 GLY A N 1
ATOM 883 C CA . GLY A 1 110 ? -2.157 -9.575 13.116 1.00 92.62 110 GLY A CA 1
ATOM 884 C C . GLY A 1 110 ? -3.228 -10.357 12.361 1.00 92.62 110 GLY A C 1
ATOM 885 O O . GLY A 1 110 ? -2.874 -11.264 11.605 1.00 92.62 110 GLY A O 1
ATOM 886 N N . THR A 1 111 ? -4.505 -10.020 12.567 1.00 95.25 111 THR A N 1
ATOM 887 C CA . THR A 1 111 ? -5.630 -10.561 11.789 1.00 95.25 111 THR A CA 1
ATOM 888 C C . THR A 1 111 ? -5.756 -9.867 10.435 1.00 95.25 111 THR A C 1
ATOM 890 O O . THR A 1 111 ? -6.128 -10.514 9.459 1.00 95.25 111 THR A O 1
ATOM 893 N N . SER A 1 112 ? -5.381 -8.586 10.350 1.00 97.00 112 SER A N 1
ATOM 894 C CA . SER A 1 112 ? -5.236 -7.871 9.077 1.00 97.00 112 SER A CA 1
ATOM 895 C C . SER A 1 112 ? -3.895 -8.171 8.406 1.00 97.00 112 SER A C 1
ATOM 897 O O . SER A 1 112 ? -2.847 -8.209 9.057 1.00 97.00 112 SER A O 1
ATOM 899 N N . VAL A 1 113 ? -3.909 -8.296 7.079 1.00 97.62 113 VAL A N 1
ATOM 900 C CA . VAL A 1 113 ? -2.706 -8.247 6.239 1.00 97.62 113 VAL A CA 1
ATOM 901 C C . VAL A 1 113 ? -2.236 -6.798 6.164 1.00 97.62 113 VAL A C 1
ATOM 903 O O . VAL A 1 113 ? -2.995 -5.915 5.762 1.00 97.62 113 VAL A O 1
ATOM 906 N N . LEU A 1 114 ? -0.975 -6.549 6.517 1.00 97.00 114 LEU A N 1
ATOM 907 C CA . LEU A 1 114 ? -0.357 -5.231 6.391 1.00 97.00 114 LEU A CA 1
ATOM 908 C C . LEU A 1 114 ? 0.459 -5.144 5.097 1.00 97.00 114 LEU A C 1
ATOM 910 O O . LEU A 1 114 ? 1.485 -5.811 4.956 1.00 97.00 114 LEU A O 1
ATOM 914 N N . ALA A 1 115 ? 0.028 -4.306 4.158 1.00 96.75 115 ALA A N 1
ATOM 915 C CA . ALA A 1 115 ? 0.745 -4.023 2.924 1.00 96.75 115 ALA A CA 1
ATOM 916 C C . ALA A 1 115 ? 1.530 -2.711 2.994 1.00 96.75 115 ALA A C 1
ATOM 918 O O . ALA A 1 115 ? 1.056 -1.691 3.500 1.00 96.75 115 ALA A O 1
ATOM 919 N N . VAL A 1 116 ? 2.730 -2.723 2.416 1.00 93.31 116 VAL A N 1
ATOM 920 C CA . VAL A 1 116 ? 3.591 -1.542 2.309 1.00 93.31 116 VAL A CA 1
ATOM 921 C C . VAL A 1 116 ? 3.946 -1.311 0.851 1.00 93.31 116 VAL A C 1
ATOM 923 O O . VAL A 1 116 ? 4.415 -2.208 0.152 1.00 93.31 116 VAL A O 1
ATOM 926 N N . THR A 1 117 ? 3.744 -0.084 0.379 1.00 90.38 117 THR A N 1
ATOM 927 C CA . THR A 1 117 ? 4.265 0.368 -0.915 1.00 90.38 117 THR A CA 1
ATOM 928 C C . THR A 1 117 ? 5.408 1.369 -0.711 1.00 90.38 117 THR A C 1
ATOM 930 O O . THR A 1 117 ? 5.926 1.547 0.389 1.00 90.38 117 THR A O 1
ATOM 933 N N . GLY A 1 118 ? 5.838 2.035 -1.780 1.00 84.44 118 GLY A N 1
ATOM 934 C CA . GLY A 1 118 ? 6.832 3.102 -1.701 1.00 84.44 118 GLY A CA 1
ATOM 935 C C . GLY A 1 118 ? 8.140 2.749 -2.388 1.00 84.44 118 GLY A C 1
ATOM 936 O O . GLY A 1 118 ? 9.179 2.649 -1.756 1.00 84.44 118 GLY A O 1
ATOM 937 N N . GLY A 1 119 ? 8.104 2.610 -3.712 1.00 85.12 119 GLY A N 1
ATOM 938 C CA . GLY A 1 119 ? 9.328 2.616 -4.521 1.00 85.12 119 GLY A CA 1
ATOM 939 C C . GLY A 1 119 ? 10.119 1.323 -4.568 1.00 85.12 119 GLY A C 1
ATOM 940 O O . GLY A 1 119 ? 11.235 1.362 -5.067 1.00 85.12 119 GLY A O 1
ATOM 941 N N . PHE A 1 120 ? 9.527 0.207 -4.147 1.00 90.69 120 PHE A N 1
ATOM 942 C CA . PHE A 1 120 ? 10.097 -1.113 -4.380 1.00 90.69 120 PHE A CA 1
ATOM 943 C C . PHE A 1 120 ? 10.373 -1.366 -5.866 1.00 90.69 120 PHE A C 1
ATOM 945 O O . PHE A 1 120 ? 9.531 -1.086 -6.730 1.00 90.69 120 PHE A O 1
ATOM 952 N N . ARG A 1 121 ? 11.578 -1.860 -6.146 1.00 91.69 121 ARG A N 1
ATOM 953 C CA . ARG A 1 121 ? 12.124 -2.101 -7.489 1.00 91.69 121 ARG A CA 1
ATOM 954 C C . ARG A 1 121 ? 13.020 -3.329 -7.551 1.00 91.69 121 ARG A C 1
ATOM 956 O O . ARG A 1 121 ? 13.211 -3.832 -8.654 1.00 91.69 121 ARG A O 1
ATOM 963 N N . THR A 1 122 ? 13.548 -3.821 -6.436 1.00 94.38 122 THR A N 1
ATOM 964 C CA . THR A 1 122 ? 14.463 -4.968 -6.407 1.00 94.38 122 THR A CA 1
ATOM 965 C C . THR A 1 122 ? 13.877 -6.132 -5.618 1.00 94.38 122 THR A C 1
ATOM 967 O O . THR A 1 122 ? 13.108 -5.955 -4.675 1.00 94.38 122 THR A O 1
ATOM 970 N N . LEU A 1 123 ? 14.265 -7.351 -5.994 1.00 95.94 123 LEU A N 1
ATOM 971 C CA . LEU A 1 123 ? 13.963 -8.563 -5.236 1.00 95.94 123 LEU A CA 1
ATOM 972 C C . LEU A 1 123 ? 14.486 -8.450 -3.802 1.00 95.94 123 LEU A C 1
ATOM 974 O O . LEU A 1 123 ? 13.794 -8.864 -2.880 1.00 95.94 123 LEU A O 1
ATOM 978 N N . GLU A 1 124 ? 15.674 -7.876 -3.612 1.00 94.75 124 GLU A N 1
ATOM 979 C CA . GLU A 1 124 ? 16.274 -7.675 -2.293 1.00 94.75 124 GLU A CA 1
ATOM 980 C C . GLU A 1 124 ? 15.438 -6.728 -1.425 1.00 94.75 124 GLU A C 1
ATOM 982 O O . GLU A 1 124 ? 15.068 -7.104 -0.314 1.00 94.75 124 GLU A O 1
ATOM 987 N N . GLY A 1 125 ? 15.062 -5.551 -1.941 1.00 92.50 125 GLY A N 1
ATOM 988 C CA . GLY A 1 125 ? 14.228 -4.592 -1.213 1.00 92.50 125 GLY A CA 1
ATOM 989 C C . GLY A 1 125 ? 12.873 -5.180 -0.817 1.00 92.50 125 GLY A C 1
ATOM 990 O O . GLY A 1 125 ? 12.466 -5.077 0.340 1.00 92.50 125 GLY A O 1
ATOM 991 N N . MET A 1 126 ? 12.208 -5.871 -1.749 1.00 95.69 126 MET A N 1
ATOM 992 C CA . MET A 1 126 ? 10.937 -6.552 -1.477 1.00 95.69 126 MET A CA 1
ATOM 993 C C . MET A 1 126 ? 11.092 -7.694 -0.460 1.00 95.69 126 MET A C 1
ATOM 995 O O . MET A 1 126 ? 10.321 -7.781 0.493 1.00 95.69 126 MET A O 1
ATOM 999 N N . SER A 1 127 ? 12.096 -8.558 -0.632 1.00 95.44 127 SER A N 1
ATOM 1000 C CA . SER A 1 127 ? 12.310 -9.726 0.239 1.00 95.44 127 SER A CA 1
ATOM 1001 C C . SER A 1 127 ? 12.716 -9.323 1.651 1.00 95.44 127 SER A C 1
ATOM 1003 O O . SER A 1 127 ? 12.293 -9.968 2.607 1.00 95.44 127 SER A O 1
ATOM 1005 N N . SER A 1 128 ? 13.505 -8.255 1.787 1.00 93.56 128 SER A N 1
ATOM 1006 C CA . SER A 1 128 ? 13.907 -7.696 3.079 1.00 93.56 128 SER A CA 1
ATOM 1007 C C . SER A 1 128 ? 12.698 -7.187 3.869 1.00 93.56 128 SER A C 1
ATOM 1009 O O . SER A 1 128 ? 12.544 -7.529 5.040 1.00 93.56 128 SER A O 1
ATOM 1011 N N . ALA A 1 129 ? 11.781 -6.463 3.215 1.00 93.12 129 ALA A N 1
ATOM 1012 C CA . ALA A 1 129 ? 10.558 -5.979 3.857 1.00 93.12 129 ALA A CA 1
ATOM 1013 C C . ALA A 1 129 ? 9.622 -7.122 4.296 1.00 93.12 129 ALA A C 1
ATOM 1015 O O . ALA A 1 129 ? 9.044 -7.062 5.382 1.00 93.12 129 ALA A O 1
ATOM 1016 N N . LEU A 1 130 ? 9.492 -8.170 3.475 1.00 95.50 130 LEU A N 1
ATOM 1017 C CA . LEU A 1 130 ? 8.647 -9.335 3.775 1.00 95.50 130 LEU A CA 1
ATOM 1018 C C . LEU A 1 130 ? 9.248 -10.252 4.849 1.00 95.50 130 LEU A C 1
ATOM 1020 O O . LEU A 1 130 ? 8.519 -10.823 5.653 1.00 95.50 130 LEU A O 1
ATOM 1024 N N . SER A 1 131 ? 10.574 -10.406 4.862 1.00 95.75 131 SER A N 1
ATOM 1025 C CA . SER A 1 131 ? 11.285 -11.333 5.761 1.00 95.75 131 SER A CA 1
ATOM 1026 C C . SER A 1 131 ? 11.799 -10.658 7.035 1.00 95.75 131 SER A C 1
ATOM 1028 O O . SER A 1 131 ? 12.614 -11.237 7.758 1.00 95.75 131 SER A O 1
ATOM 1030 N N . SER A 1 132 ? 11.367 -9.423 7.296 1.00 9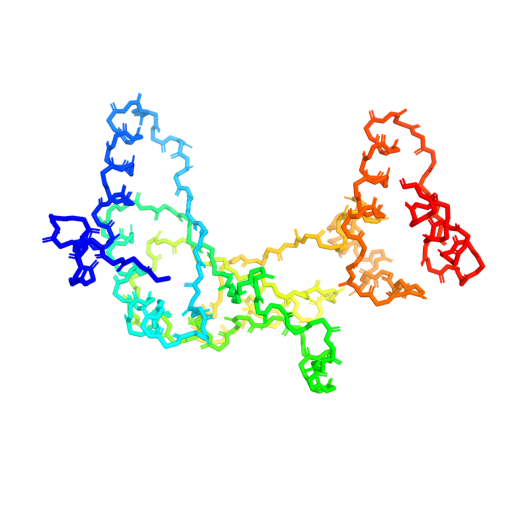3.38 132 SER A N 1
ATOM 1031 C CA . SER A 1 132 ? 11.728 -8.677 8.498 1.00 93.38 132 SER A CA 1
ATOM 1032 C C . SER A 1 132 ? 11.347 -9.455 9.761 1.00 93.38 132 SER A C 1
ATOM 1034 O O . SER A 1 132 ? 10.252 -10.014 9.856 1.00 93.38 132 SER A O 1
ATOM 1036 N N . LYS A 1 133 ? 12.240 -9.463 10.759 1.00 90.44 133 LYS A N 1
ATOM 1037 C CA . LYS A 1 133 ? 12.011 -10.147 12.045 1.00 90.44 133 LYS A CA 1
ATOM 1038 C C . LYS A 1 133 ? 10.831 -9.562 12.814 1.00 90.44 133 LYS A C 1
ATOM 1040 O O . LYS A 1 133 ? 10.116 -10.306 13.475 1.00 90.44 133 LYS A O 1
ATOM 1045 N N . ASP A 1 134 ? 10.607 -8.261 12.664 1.00 89.50 134 ASP A N 1
ATOM 1046 C CA . ASP A 1 134 ? 9.495 -7.540 13.286 1.00 89.50 134 ASP A CA 1
ATOM 1047 C C . ASP A 1 134 ? 8.209 -7.643 12.451 1.00 89.50 134 ASP A C 1
ATOM 1049 O O . ASP A 1 134 ? 7.198 -7.008 12.748 1.00 89.50 134 ASP A O 1
ATOM 1053 N N . ARG A 1 135 ? 8.230 -8.477 11.396 1.00 92.75 135 ARG A N 1
ATOM 1054 C CA . ARG A 1 135 ? 7.114 -8.715 10.481 1.00 92.75 135 ARG A CA 1
ATOM 1055 C C . ARG A 1 135 ? 6.612 -7.393 9.881 1.00 92.75 135 ARG A C 1
ATOM 1057 O O . ARG A 1 135 ? 5.405 -7.202 9.802 1.00 92.75 135 ARG A O 1
ATOM 1064 N N . THR A 1 136 ? 7.514 -6.490 9.475 1.00 92.19 136 THR A N 1
ATOM 1065 C CA . THR A 1 136 ? 7.236 -5.139 8.927 1.00 92.19 136 THR A CA 1
ATOM 1066 C C . THR A 1 136 ? 6.009 -5.087 8.016 1.00 92.19 136 THR A C 1
ATOM 1068 O O . THR A 1 136 ? 5.153 -4.220 8.165 1.00 92.19 136 THR A O 1
ATOM 1071 N N . CYS A 1 137 ? 5.894 -6.022 7.072 1.00 95.19 137 CYS A N 1
ATOM 1072 C CA . CYS A 1 137 ? 4.722 -6.151 6.216 1.00 95.19 137 CYS A CA 1
ATOM 1073 C C . CYS A 1 137 ? 4.464 -7.615 5.857 1.00 95.19 137 CYS A C 1
ATOM 1075 O O . CYS A 1 137 ? 5.357 -8.455 5.921 1.00 95.19 137 CYS A O 1
ATOM 1077 N N . ASP A 1 138 ? 3.227 -7.902 5.477 1.00 97.19 138 ASP A N 1
ATOM 1078 C CA . ASP A 1 138 ? 2.786 -9.189 4.940 1.00 97.19 138 ASP A CA 1
ATOM 1079 C C . ASP A 1 138 ? 2.733 -9.169 3.402 1.00 97.19 138 ASP A C 1
ATOM 1081 O O . ASP A 1 138 ? 2.733 -10.216 2.757 1.00 97.19 138 ASP A O 1
ATOM 1085 N N . MET A 1 139 ? 2.677 -7.975 2.801 1.00 96.69 139 MET A N 1
ATOM 1086 C CA . MET A 1 139 ? 2.574 -7.784 1.356 1.00 96.69 139 MET A CA 1
ATOM 1087 C C . MET A 1 139 ? 3.320 -6.524 0.903 1.00 96.69 139 MET A C 1
ATOM 1089 O O . MET A 1 139 ? 3.311 -5.492 1.573 1.00 96.69 139 MET A O 1
ATOM 1093 N N . VAL A 1 140 ? 3.924 -6.593 -0.284 1.00 95.38 140 VAL A N 1
ATOM 1094 C CA . VAL A 1 140 ? 4.543 -5.440 -0.945 1.00 95.38 140 VAL A CA 1
ATOM 1095 C C . VAL A 1 140 ? 3.662 -4.947 -2.092 1.00 95.38 140 VAL A C 1
ATOM 1097 O O . VAL A 1 140 ? 3.332 -5.702 -3.005 1.00 95.38 140 VAL A O 1
ATOM 1100 N N . GLY A 1 141 ? 3.317 -3.659 -2.066 1.00 93.88 141 GLY A N 1
ATOM 1101 C CA . GLY A 1 141 ? 2.581 -2.980 -3.131 1.00 93.88 141 GLY A CA 1
ATOM 1102 C C . GLY A 1 141 ? 3.508 -2.420 -4.214 1.00 93.88 141 GLY A C 1
ATOM 1103 O O . GLY A 1 141 ? 4.393 -1.605 -3.929 1.00 93.88 141 GLY A O 1
ATOM 1104 N N . LEU A 1 142 ? 3.266 -2.788 -5.476 1.00 93.12 142 LEU A N 1
ATOM 1105 C CA . LEU A 1 142 ? 3.999 -2.302 -6.650 1.00 93.12 142 LEU A CA 1
ATOM 1106 C C . LEU A 1 142 ? 3.083 -1.488 -7.568 1.00 93.12 142 LEU A C 1
ATOM 1108 O O . LEU A 1 142 ? 1.980 -1.908 -7.890 1.00 93.12 142 LEU A O 1
ATOM 1112 N N . ALA A 1 143 ? 3.578 -0.340 -8.035 1.00 88.94 143 ALA A N 1
ATOM 1113 C CA . ALA A 1 143 ? 2.868 0.499 -9.003 1.00 88.94 143 ALA A CA 1
ATOM 1114 C C . ALA A 1 143 ? 3.769 0.847 -10.194 1.00 88.94 143 ALA A C 1
ATOM 1116 O O . ALA A 1 143 ? 3.637 0.276 -11.271 1.00 88.94 143 ALA A O 1
ATOM 1117 N N . ARG A 1 144 ? 4.750 1.738 -9.988 1.00 85.31 144 ARG A N 1
ATOM 1118 C CA . ARG A 1 144 ? 5.624 2.260 -11.058 1.00 85.31 144 ARG A CA 1
ATOM 1119 C C . ARG A 1 144 ? 6.306 1.177 -11.913 1.00 85.31 144 ARG A C 1
ATOM 1121 O O . ARG A 1 144 ? 6.274 1.339 -13.127 1.00 85.31 144 ARG A O 1
ATOM 1128 N N . PRO A 1 145 ? 6.901 0.102 -11.354 1.00 88.81 145 PRO A N 1
ATOM 1129 C CA . PRO A 1 145 ? 7.479 -0.960 -12.181 1.00 88.81 145 PRO A CA 1
ATOM 1130 C C . PRO A 1 145 ? 6.464 -1.607 -13.131 1.00 88.81 145 PRO A C 1
ATOM 1132 O O . PRO A 1 145 ? 6.766 -1.814 -14.300 1.00 88.81 145 PRO A O 1
ATOM 1135 N N . LEU A 1 146 ? 5.233 -1.844 -12.666 1.00 90.62 146 LEU A N 1
ATOM 1136 C CA . LEU A 1 146 ? 4.210 -2.571 -13.426 1.00 90.62 146 LEU A CA 1
ATOM 1137 C C . LEU A 1 146 ? 3.644 -1.778 -14.606 1.00 90.62 146 LEU A C 1
ATOM 1139 O O . LEU A 1 146 ? 3.113 -2.375 -15.537 1.00 90.62 146 LEU A O 1
ATOM 1143 N N . VAL A 1 147 ? 3.786 -0.450 -14.594 1.00 87.06 147 VAL A N 1
ATOM 1144 C CA . VAL A 1 147 ? 3.413 0.396 -15.737 1.00 87.06 147 VAL A CA 1
ATOM 1145 C C . VAL A 1 147 ? 4.280 0.072 -16.954 1.00 87.06 147 VAL A C 1
ATOM 1147 O O . VAL A 1 147 ? 3.770 -0.005 -18.064 1.00 87.06 147 VAL A O 1
ATOM 1150 N N . PHE A 1 148 ? 5.584 -0.121 -16.753 1.00 83.81 148 PHE A N 1
ATOM 1151 C CA . PHE A 1 148 ? 6.554 -0.280 -17.844 1.00 83.81 148 PHE A CA 1
ATOM 1152 C C . PHE A 1 148 ? 6.961 -1.735 -18.073 1.00 83.81 148 PHE A C 1
ATOM 1154 O O . PHE A 1 148 ? 7.439 -2.092 -19.148 1.00 83.81 148 PHE A O 1
ATOM 1161 N N . GLU A 1 149 ? 6.759 -2.581 -17.067 1.00 88.56 149 GLU A N 1
ATOM 1162 C CA . GLU A 1 149 ? 7.091 -3.997 -17.087 1.00 88.56 149 GLU A CA 1
ATOM 1163 C C . GLU A 1 149 ? 5.918 -4.806 -16.505 1.00 88.56 149 GLU A C 1
ATOM 1165 O O . GLU A 1 149 ? 5.978 -5.248 -15.356 1.00 88.56 149 GLU A O 1
ATOM 1170 N N . PRO A 1 150 ? 4.837 -5.039 -17.276 1.00 89.38 150 PRO A N 1
ATOM 1171 C CA . PRO A 1 150 ? 3.650 -5.750 -16.782 1.00 89.38 150 PRO A CA 1
ATOM 1172 C C . PRO A 1 150 ? 3.942 -7.168 -16.272 1.00 89.38 150 PRO A C 1
ATOM 1174 O O . PRO A 1 150 ? 3.248 -7.681 -15.399 1.00 89.38 150 PRO A O 1
ATOM 1177 N N . HIS A 1 151 ? 5.003 -7.795 -16.789 1.00 91.94 151 HIS A N 1
ATOM 1178 C CA . HIS A 1 151 ? 5.463 -9.120 -16.376 1.00 91.94 151 HIS A CA 1
ATOM 1179 C C . HIS A 1 151 ? 6.488 -9.094 -15.236 1.00 91.94 151 HIS A C 1
ATOM 1181 O O . HIS A 1 151 ? 6.977 -10.154 -14.860 1.00 91.94 151 HIS A O 1
ATOM 1187 N N . PHE A 1 152 ? 6.812 -7.929 -14.663 1.00 94.50 152 PHE A N 1
ATOM 1188 C CA . PHE A 1 152 ? 7.891 -7.789 -13.679 1.00 94.50 152 PHE A CA 1
ATOM 1189 C C . PHE A 1 152 ? 7.771 -8.776 -12.512 1.00 94.50 152 PHE A C 1
ATOM 1191 O O . PHE A 1 152 ? 8.749 -9.431 -12.170 1.00 94.50 152 PHE A O 1
ATOM 1198 N N . VAL A 1 153 ? 6.573 -8.949 -11.944 1.00 95.56 153 VAL A N 1
ATOM 1199 C CA . VAL A 1 153 ? 6.359 -9.901 -10.838 1.00 95.56 153 VAL A CA 1
ATOM 1200 C C . VAL A 1 153 ? 6.667 -11.335 -11.275 1.00 95.56 153 VAL A C 1
ATOM 1202 O O . VAL A 1 153 ? 7.401 -12.039 -10.589 1.00 95.56 153 VAL A O 1
ATOM 1205 N N . ALA A 1 154 ? 6.157 -11.764 -12.431 1.00 96.88 154 ALA A N 1
ATOM 1206 C CA . ALA A 1 154 ? 6.407 -13.107 -12.954 1.00 96.88 154 ALA A CA 1
ATOM 1207 C C . ALA A 1 154 ? 7.892 -13.323 -13.303 1.00 96.88 154 ALA A C 1
ATOM 1209 O O . ALA A 1 154 ? 8.457 -14.381 -13.023 1.00 96.88 154 ALA A O 1
ATOM 1210 N N . ASP A 1 155 ? 8.547 -12.307 -13.865 1.00 97.25 155 ASP A N 1
ATOM 1211 C CA . ASP A 1 155 ? 9.970 -12.336 -14.201 1.00 97.25 155 ASP A CA 1
ATOM 1212 C C . ASP A 1 155 ? 10.851 -12.398 -12.939 1.00 97.25 155 ASP A C 1
ATOM 1214 O O . ASP A 1 155 ? 11.877 -13.077 -12.942 1.00 97.25 155 ASP A O 1
ATOM 1218 N N . VAL A 1 156 ? 10.445 -11.747 -11.843 1.00 96.94 156 VAL A N 1
ATOM 1219 C CA . VAL A 1 156 ? 11.121 -11.860 -10.541 1.00 96.94 156 VAL A CA 1
ATOM 1220 C C . VAL A 1 156 ? 10.925 -13.249 -9.937 1.00 96.94 156 VAL A C 1
ATOM 1222 O O . VAL A 1 156 ? 11.900 -13.885 -9.544 1.00 96.94 156 VAL A O 1
ATOM 1225 N N . LEU A 1 157 ? 9.687 -13.752 -9.901 1.00 95.56 157 LEU A N 1
ATOM 1226 C CA . LEU A 1 157 ? 9.370 -15.062 -9.315 1.00 95.56 157 LEU A CA 1
ATOM 1227 C C . LEU A 1 157 ? 10.007 -16.231 -10.081 1.00 95.56 157 LEU A C 1
ATOM 1229 O O . LEU A 1 157 ? 10.365 -17.237 -9.477 1.00 95.56 157 LEU A O 1
ATOM 1233 N N . SER A 1 158 ? 10.181 -16.096 -11.397 1.00 97.62 158 SER A N 1
ATOM 1234 C CA . SER A 1 158 ? 10.876 -17.086 -12.235 1.00 97.62 158 SER A CA 1
ATOM 1235 C C . SER A 1 158 ? 12.404 -16.963 -12.207 1.00 97.62 158 SER A C 1
ATOM 1237 O O . SER A 1 158 ? 13.095 -17.801 -12.783 1.00 97.62 158 SER A O 1
ATOM 1239 N N . GLY A 1 159 ? 12.951 -15.923 -11.569 1.00 96.88 159 GLY A N 1
ATOM 1240 C CA . GLY A 1 159 ? 14.389 -15.650 -11.528 1.00 96.88 159 GLY A CA 1
ATOM 1241 C C . GLY A 1 159 ? 14.966 -15.032 -12.808 1.00 96.88 159 GLY A C 1
ATOM 1242 O O . GLY A 1 159 ? 16.180 -14.845 -12.892 1.00 96.88 159 GLY A O 1
ATOM 1243 N N . LYS A 1 160 ? 14.127 -14.679 -13.790 1.00 97.50 160 LYS A N 1
ATOM 1244 C CA . LYS A 1 160 ? 14.536 -14.021 -15.044 1.00 97.50 160 LYS A CA 1
ATOM 1245 C C . LYS A 1 160 ? 15.102 -12.618 -14.816 1.00 97.50 160 LYS A C 1
ATOM 1247 O O . LYS A 1 160 ? 15.993 -12.192 -15.546 1.00 97.50 160 LYS A O 1
ATOM 1252 N N . THR A 1 161 ? 14.606 -11.900 -13.811 1.00 96.50 161 THR A N 1
ATOM 1253 C CA . THR A 1 161 ? 15.197 -10.639 -13.346 1.00 96.50 161 THR A CA 1
ATOM 1254 C C . THR A 1 161 ? 15.196 -10.572 -11.825 1.00 96.50 161 THR A C 1
ATOM 1256 O O . THR A 1 161 ? 14.439 -11.264 -11.154 1.00 96.50 161 THR A O 1
ATOM 1259 N N . LYS A 1 162 ? 16.042 -9.709 -11.265 1.00 96.94 162 LYS A N 1
ATOM 1260 C CA . LYS A 1 162 ? 16.047 -9.378 -9.832 1.00 96.94 162 LYS A CA 1
ATOM 1261 C C . LYS A 1 162 ? 15.687 -7.921 -9.565 1.00 96.94 162 LYS A C 1
ATOM 1263 O O . LYS A 1 162 ? 15.635 -7.518 -8.409 1.00 96.94 162 LYS A O 1
ATOM 1268 N N . GLN A 1 163 ? 15.465 -7.125 -10.607 1.00 95.06 163 GLN A N 1
ATOM 1269 C CA . GLN A 1 163 ? 15.173 -5.705 -10.472 1.00 95.06 163 GLN A CA 1
ATOM 1270 C C . GLN A 1 163 ? 14.394 -5.166 -11.669 1.00 95.06 163 GLN A C 1
ATOM 1272 O O . GLN A 1 163 ? 14.524 -5.675 -12.784 1.00 95.06 163 GLN A O 1
ATOM 1277 N N . ALA A 1 164 ? 13.597 -4.134 -11.423 1.00 91.62 164 ALA A N 1
ATOM 1278 C CA . ALA A 1 164 ? 12.909 -3.383 -12.458 1.00 91.62 164 ALA A CA 1
ATOM 1279 C C . ALA A 1 164 ? 13.919 -2.586 -13.292 1.00 91.62 164 ALA A C 1
ATOM 1281 O O . ALA A 1 164 ? 14.953 -2.131 -12.788 1.00 91.62 164 ALA A O 1
ATOM 1282 N N . LYS A 1 165 ? 13.601 -2.364 -14.564 1.00 87.94 165 LYS A N 1
ATOM 1283 C CA . LYS A 1 165 ? 14.364 -1.492 -15.452 1.00 87.94 165 LYS A CA 1
ATOM 1284 C C . LYS A 1 165 ? 14.429 -0.082 -14.883 1.00 87.94 165 LYS A C 1
ATOM 1286 O O . LYS A 1 165 ? 13.444 0.495 -14.406 1.00 87.94 165 LYS A O 1
ATOM 1291 N N . ARG A 1 166 ? 15.621 0.501 -14.982 1.00 83.19 166 ARG A N 1
ATOM 1292 C CA . ARG A 1 166 ? 15.820 1.924 -14.739 1.00 83.19 166 ARG A CA 1
ATOM 1293 C C . ARG A 1 166 ? 15.247 2.694 -15.926 1.00 83.19 166 ARG A C 1
ATOM 1295 O O . ARG A 1 166 ? 15.588 2.406 -17.068 1.00 83.19 166 ARG A O 1
ATOM 1302 N N . LEU A 1 167 ? 14.377 3.655 -15.640 1.00 81.69 167 LEU A N 1
ATOM 1303 C CA . LEU A 1 167 ? 13.884 4.591 -16.644 1.00 81.69 167 LEU A CA 1
ATOM 1304 C C . LEU A 1 167 ? 14.927 5.687 -16.855 1.00 81.69 167 LEU A C 1
ATOM 1306 O O . LEU A 1 167 ? 15.603 6.086 -15.904 1.00 81.69 167 LEU A O 1
ATOM 1310 N N . ALA A 1 168 ? 15.021 6.194 -18.079 1.00 81.94 168 ALA A N 1
ATOM 1311 C CA . ALA A 1 168 ? 15.931 7.278 -18.446 1.00 81.94 168 ALA A CA 1
ATOM 1312 C C . ALA A 1 168 ? 15.436 8.681 -18.026 1.00 81.94 168 ALA A C 1
ATOM 1314 O O . ALA A 1 168 ? 15.953 9.694 -18.486 1.00 81.94 168 ALA A O 1
ATOM 1315 N N . PHE A 1 169 ? 14.418 8.752 -17.168 1.00 73.31 169 PHE A N 1
ATOM 1316 C CA . PHE A 1 169 ? 13.869 9.989 -16.622 1.00 73.31 169 PHE A CA 1
ATOM 1317 C C . PHE A 1 169 ? 13.377 9.768 -15.193 1.00 73.31 169 PHE A C 1
ATOM 1319 O O . PHE A 1 169 ? 13.029 8.646 -14.798 1.00 73.31 169 PHE A O 1
ATOM 1326 N N . ASP A 1 170 ? 13.335 10.851 -14.421 1.00 64.12 170 ASP A N 1
ATOM 1327 C CA . ASP A 1 170 ? 12.892 10.799 -13.038 1.00 64.12 170 ASP A CA 1
ATOM 1328 C C . ASP A 1 170 ? 11.411 10.456 -12.922 1.00 64.12 170 ASP A C 1
ATOM 1330 O O . ASP A 1 170 ? 10.567 10.770 -13.765 1.00 64.12 170 ASP A O 1
ATOM 1334 N N . SER A 1 171 ? 11.097 9.712 -11.863 1.00 60.22 171 SER A N 1
ATOM 1335 C CA . SER A 1 171 ? 9.823 9.023 -11.742 1.00 60.22 171 SER A CA 1
ATOM 1336 C C . SER A 1 171 ? 8.687 9.982 -11.391 1.00 60.22 171 SER A C 1
ATOM 1338 O O . SER A 1 171 ? 8.318 10.077 -10.223 1.00 60.22 171 SER A O 1
ATOM 1340 N N . MET A 1 172 ? 8.128 10.658 -12.387 1.00 58.97 172 MET A N 1
ATOM 1341 C CA 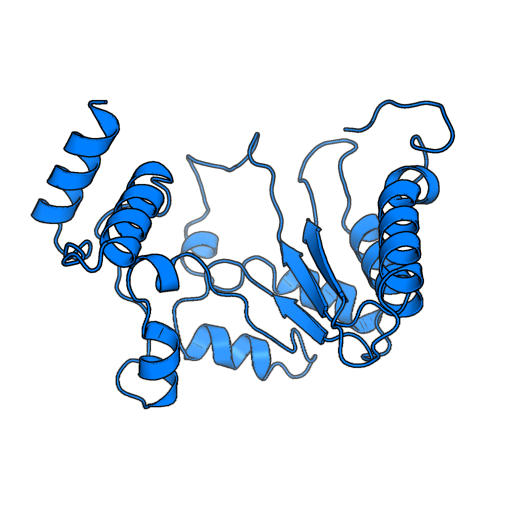. MET A 1 172 ? 6.704 10.982 -12.510 1.00 58.97 172 MET A CA 1
ATOM 1342 C C . MET A 1 172 ? 6.497 11.913 -13.694 1.00 58.97 172 MET A C 1
ATOM 1344 O O . MET A 1 172 ? 6.481 13.130 -13.571 1.00 58.97 172 MET A O 1
ATOM 1348 N N . LEU A 1 173 ? 6.201 11.312 -14.834 1.00 70.44 173 LEU A N 1
ATOM 1349 C CA . LEU A 1 173 ? 5.300 11.945 -15.775 1.00 70.44 173 LEU A CA 1
ATOM 1350 C C . LEU A 1 173 ? 4.053 11.079 -15.763 1.00 70.44 173 LEU A C 1
ATOM 1352 O O . LEU A 1 173 ? 3.973 10.077 -16.468 1.00 70.44 173 LEU A O 1
ATOM 1356 N N . LEU A 1 174 ? 3.101 11.430 -14.893 1.00 77.56 174 LEU A N 1
ATOM 1357 C CA . LEU A 1 174 ? 1.768 10.822 -14.887 1.00 77.56 174 LEU A CA 1
ATOM 1358 C C . LEU A 1 174 ? 1.184 10.732 -16.317 1.00 77.56 174 LEU A C 1
ATOM 1360 O O . LEU A 1 174 ? 0.647 9.676 -16.657 1.00 77.56 174 LEU A O 1
ATOM 1364 N N . PRO A 1 175 ? 1.394 11.734 -17.199 1.00 84.25 175 PRO A N 1
ATOM 1365 C CA . PRO A 1 175 ? 1.048 11.618 -18.614 1.00 84.25 175 PRO A CA 1
ATOM 1366 C C . PRO A 1 175 ? 1.758 10.478 -19.370 1.00 84.25 175 PRO A C 1
ATOM 1368 O O . PRO A 1 175 ? 1.118 9.771 -20.146 1.00 84.25 175 PRO A O 1
ATOM 1371 N N . VAL A 1 176 ? 3.054 10.238 -19.124 1.00 85.50 176 VAL A N 1
ATOM 1372 C CA . VAL A 1 176 ? 3.801 9.112 -19.725 1.00 85.50 176 VAL A CA 1
ATOM 1373 C C . VAL A 1 176 ? 3.251 7.777 -19.233 1.00 85.50 176 VAL A C 1
ATOM 1375 O O . VAL A 1 176 ? 3.040 6.870 -20.034 1.00 85.50 176 VAL A O 1
ATOM 1378 N N . ALA A 1 177 ? 2.968 7.656 -17.933 1.00 86.56 177 ALA A N 1
ATOM 1379 C CA . ALA A 1 177 ? 2.365 6.446 -17.381 1.00 86.56 177 ALA A CA 1
ATOM 1380 C C . ALA A 1 177 ? 0.993 6.164 -18.013 1.00 86.56 177 ALA A C 1
ATOM 1382 O O . ALA A 1 177 ? 0.735 5.041 -18.442 1.00 86.56 177 ALA A O 1
ATOM 1383 N N . TYR A 1 178 ? 0.144 7.189 -18.140 1.00 88.69 178 TYR A N 1
ATOM 1384 C CA . TYR A 1 178 ? -1.148 7.076 -18.817 1.00 88.69 178 TYR A CA 1
ATOM 1385 C C . TYR A 1 178 ? -0.993 6.633 -20.275 1.00 88.69 178 TYR A C 1
ATOM 1387 O O . TYR A 1 178 ? -1.687 5.721 -20.722 1.00 88.69 178 TYR A O 1
ATOM 1395 N N . HIS A 1 179 ? -0.053 7.235 -21.008 1.00 89.50 179 HIS A N 1
ATOM 1396 C CA . HIS A 1 179 ? 0.217 6.869 -22.394 1.00 89.50 179 HIS A CA 1
ATOM 1397 C C . HIS A 1 179 ? 0.637 5.401 -22.528 1.00 89.50 179 HIS A C 1
ATOM 1399 O O . HIS A 1 179 ? 0.066 4.675 -23.339 1.00 89.50 179 HIS A O 1
ATOM 1405 N N . VAL A 1 180 ? 1.575 4.937 -21.698 1.00 89.31 180 VAL A N 1
ATOM 1406 C CA . VAL A 1 180 ? 2.024 3.537 -21.709 1.00 89.31 180 VAL A CA 1
ATOM 1407 C C . VAL A 1 180 ? 0.880 2.578 -21.380 1.00 89.31 180 VAL A C 1
ATOM 1409 O O . VAL A 1 180 ? 0.692 1.592 -22.092 1.00 89.31 180 VAL A O 1
ATOM 1412 N N . LEU A 1 181 ? 0.065 2.880 -20.368 1.00 90.25 181 LEU A N 1
ATOM 1413 C CA . LEU A 1 181 ? -1.110 2.066 -20.041 1.00 90.25 181 LEU A CA 1
ATOM 1414 C C . LEU A 1 181 ? -2.119 2.023 -21.198 1.00 90.25 181 LEU A C 1
ATOM 1416 O O . LEU A 1 181 ? -2.691 0.969 -21.471 1.00 90.25 181 LEU A O 1
ATOM 1420 N N . ALA A 1 182 ? -2.308 3.133 -21.917 1.00 92.12 182 ALA A N 1
ATOM 1421 C CA . ALA A 1 182 ? -3.166 3.174 -23.099 1.00 92.12 182 ALA A CA 1
ATOM 1422 C C . ALA A 1 182 ? -2.615 2.320 -24.255 1.00 92.12 182 ALA A C 1
ATOM 1424 O O . ALA A 1 182 ? -3.399 1.648 -24.927 1.00 92.12 182 ALA A O 1
ATOM 1425 N N . LEU A 1 183 ? -1.293 2.305 -24.474 1.00 92.19 183 LEU A N 1
ATOM 1426 C CA . LEU A 1 183 ? -0.653 1.414 -25.452 1.00 92.19 183 LEU A CA 1
ATOM 1427 C C . LEU A 1 183 ? -0.881 -0.057 -25.085 1.00 92.19 183 LEU A C 1
ATOM 1429 O O . LEU 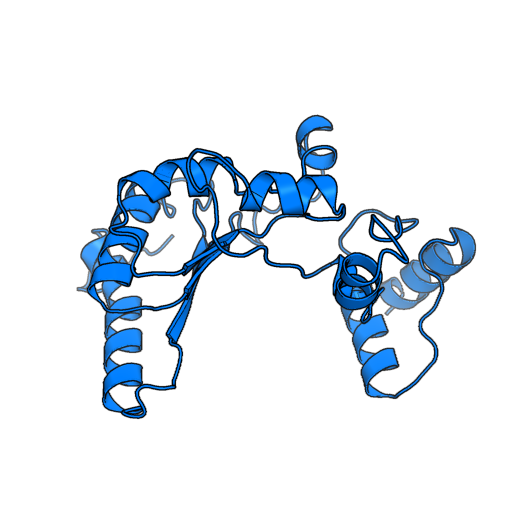A 1 183 ? -1.330 -0.828 -25.931 1.00 92.19 183 LEU A O 1
ATOM 1433 N N . ILE A 1 184 ? -0.659 -0.425 -23.817 1.00 90.38 184 ILE A N 1
ATOM 1434 C CA . ILE A 1 184 ? -0.900 -1.786 -23.307 1.00 90.38 184 ILE A CA 1
ATOM 1435 C C . ILE A 1 184 ? -2.364 -2.185 -23.518 1.00 90.38 184 ILE A C 1
ATOM 1437 O O . ILE A 1 184 ? -2.639 -3.246 -24.075 1.00 90.38 184 ILE A O 1
ATOM 1441 N N . GLY A 1 185 ? -3.309 -1.320 -23.135 1.00 91.69 185 GLY A N 1
ATOM 1442 C CA . GLY A 1 185 ? -4.744 -1.574 -23.299 1.00 91.69 185 GLY A CA 1
ATOM 1443 C C . GLY A 1 185 ? -5.179 -1.747 -24.758 1.00 91.69 185 GLY A C 1
ATOM 1444 O O . GLY A 1 185 ? -6.172 -2.417 -25.027 1.00 91.69 185 GLY A O 1
ATOM 1445 N N . ARG A 1 186 ? -4.419 -1.190 -25.708 1.00 95.44 186 ARG A N 1
ATOM 1446 C CA . ARG A 1 186 ? -4.624 -1.338 -27.159 1.00 95.44 186 ARG A CA 1
ATOM 1447 C C . ARG A 1 186 ? -3.767 -2.440 -27.786 1.00 95.44 186 ARG A C 1
ATOM 1449 O O . ARG A 1 186 ? -3.756 -2.556 -29.007 1.00 95.44 186 ARG A O 1
ATOM 1456 N N . GLN A 1 187 ? -3.049 -3.226 -26.979 1.00 92.94 187 GLN A N 1
ATOM 1457 C CA . GLN A 1 187 ? -2.116 -4.267 -27.429 1.00 92.94 187 GLN A CA 1
ATOM 1458 C C . GLN A 1 187 ? -1.021 -3.736 -28.375 1.00 92.94 187 GLN A C 1
ATOM 1460 O O . GLN A 1 187 ? -0.574 -4.424 -29.289 1.00 92.94 187 GLN A O 1
ATOM 1465 N N . GLN A 1 188 ? -0.592 -2.491 -28.168 1.00 92.38 188 GLN A N 1
ATOM 1466 C CA . GLN A 1 188 ? 0.479 -1.860 -28.935 1.00 92.38 188 GLN A CA 1
ATOM 1467 C C . GLN A 1 188 ? 1.830 -2.046 -28.236 1.00 92.38 188 GLN A C 1
ATOM 1469 O O . GLN A 1 188 ? 1.901 -2.239 -27.020 1.00 92.38 188 GLN A O 1
ATOM 1474 N N . ALA A 1 189 ? 2.914 -1.974 -29.011 1.00 88.12 189 ALA A N 1
ATOM 1475 C CA . ALA A 1 189 ? 4.264 -2.083 -28.475 1.00 88.12 189 ALA A CA 1
ATOM 1476 C C . ALA A 1 189 ? 4.543 -0.961 -27.463 1.00 88.12 189 ALA A C 1
ATOM 1478 O O . ALA A 1 189 ? 4.313 0.216 -27.744 1.00 88.12 189 ALA A O 1
ATOM 1479 N N . VAL A 1 190 ? 5.063 -1.336 -26.292 1.00 87.00 190 VAL A N 1
ATOM 1480 C CA . VAL A 1 190 ? 5.503 -0.376 -25.279 1.00 87.00 190 VAL A CA 1
ATOM 1481 C C . VAL A 1 190 ? 6.919 0.097 -25.632 1.00 87.00 190 VAL A C 1
ATOM 1483 O O . VAL A 1 190 ? 7.804 -0.738 -25.830 1.00 87.00 190 VAL A O 1
ATOM 1486 N N . PRO A 1 191 ? 7.157 1.414 -25.712 1.00 86.12 191 PRO A N 1
ATOM 1487 C CA . PRO A 1 191 ? 8.468 1.973 -26.021 1.00 86.12 191 PRO A CA 1
ATOM 1488 C C . PRO A 1 191 ? 9.501 1.625 -24.944 1.00 86.12 191 PRO A C 1
ATOM 1490 O O . PRO A 1 191 ? 9.186 1.548 -23.753 1.00 86.12 191 PRO A O 1
ATOM 1493 N N . ASN A 1 192 ? 10.760 1.444 -25.350 1.00 86.81 192 ASN A N 1
ATOM 1494 C CA . ASN A 1 192 ? 11.850 1.180 -24.415 1.00 86.81 192 ASN A CA 1
ATOM 1495 C C . ASN A 1 192 ? 12.258 2.463 -23.680 1.00 86.81 192 ASN A C 1
ATOM 1497 O O . ASN A 1 192 ? 13.195 3.150 -24.064 1.00 86.81 192 ASN A O 1
ATOM 1501 N N . LEU A 1 193 ? 11.577 2.763 -22.580 1.00 85.06 193 LEU A N 1
ATOM 1502 C CA . LEU A 1 193 ? 11.829 3.956 -21.765 1.00 85.06 193 LEU A CA 1
ATOM 1503 C C . LEU A 1 193 ? 13.103 3.884 -20.899 1.00 85.06 193 LEU A C 1
ATOM 1505 O O . LEU A 1 193 ? 13.385 4.811 -20.138 1.00 85.06 193 LEU A O 1
ATOM 1509 N N . GLY A 1 194 ? 13.867 2.792 -21.003 1.00 84.00 194 GLY A N 1
ATOM 1510 C CA . GLY A 1 194 ? 15.250 2.735 -20.528 1.00 84.00 194 GLY A CA 1
ATOM 1511 C C . GLY A 1 194 ? 16.251 3.355 -21.510 1.00 84.00 194 GLY A C 1
ATOM 1512 O O . GLY A 1 194 ? 17.363 3.671 -21.103 1.00 84.00 194 GLY A O 1
ATOM 1513 N N . ASP A 1 195 ? 15.870 3.541 -22.779 1.00 88.44 195 ASP A N 1
ATOM 1514 C CA . ASP A 1 195 ? 16.670 4.262 -23.770 1.00 88.44 195 ASP A CA 1
ATOM 1515 C C . ASP A 1 195 ? 16.453 5.776 -23.640 1.00 88.44 195 ASP A C 1
ATOM 1517 O O . ASP A 1 195 ? 15.316 6.253 -23.631 1.00 88.44 195 ASP A O 1
ATOM 1521 N N . GLU A 1 196 ? 17.540 6.546 -23.552 1.00 87.19 196 GLU A N 1
ATOM 1522 C CA . GLU A 1 196 ? 17.458 7.994 -23.331 1.00 87.19 196 GLU A CA 1
ATOM 1523 C C . GLU A 1 196 ? 16.793 8.745 -24.482 1.00 87.19 196 GLU A C 1
ATOM 1525 O O . GLU A 1 196 ? 16.072 9.714 -24.236 1.00 87.19 196 GLU A O 1
ATOM 1530 N N . SER A 1 197 ? 17.049 8.337 -25.726 1.00 89.19 197 SER A N 1
ATOM 1531 C CA . SER A 1 197 ? 16.521 9.034 -26.900 1.00 89.19 197 SER A CA 1
ATOM 1532 C C . SER A 1 197 ? 15.008 8.851 -27.001 1.00 89.19 197 SER A C 1
ATOM 1534 O O . SER A 1 197 ? 14.266 9.832 -27.063 1.00 89.19 197 SER A O 1
ATOM 1536 N N . THR A 1 198 ? 14.558 7.605 -26.854 1.00 87.69 198 THR A N 1
ATOM 1537 C CA . THR A 1 198 ? 13.148 7.208 -26.838 1.00 87.69 198 THR A CA 1
ATOM 1538 C C . THR A 1 198 ? 12.409 7.873 -25.683 1.00 87.69 198 THR A C 1
ATOM 1540 O O . THR A 1 198 ? 11.308 8.398 -25.851 1.00 87.69 198 THR A O 1
ATOM 1543 N N . ALA A 1 199 ? 13.015 7.879 -24.492 1.00 86.56 199 ALA A N 1
ATOM 1544 C CA . ALA A 1 199 ? 12.452 8.552 -23.333 1.00 86.56 199 ALA A CA 1
ATOM 1545 C C . ALA A 1 199 ? 12.265 10.052 -23.585 1.00 86.56 199 ALA A C 1
ATOM 1547 O O . ALA A 1 199 ? 11.162 10.559 -23.396 1.00 86.56 199 ALA A O 1
ATOM 1548 N N . LYS A 1 200 ? 13.309 10.757 -24.041 1.00 86.56 200 LYS A N 1
ATOM 1549 C CA . LYS A 1 200 ? 13.249 12.202 -24.317 1.00 86.56 200 LYS A CA 1
ATOM 1550 C C . LYS A 1 200 ? 12.173 12.535 -25.348 1.00 86.56 200 LYS A C 1
ATOM 1552 O O . LYS A 1 200 ? 11.389 13.451 -25.111 1.00 86.56 200 LYS A O 1
ATOM 1557 N N . GLU A 1 201 ? 12.095 11.771 -26.435 1.00 87.75 201 GLU A N 1
ATOM 1558 C CA . GLU A 1 201 ? 11.089 11.960 -27.483 1.00 87.75 201 GLU A CA 1
ATOM 1559 C C . GLU A 1 201 ? 9.664 11.823 -26.931 1.00 87.75 201 GLU A C 1
ATOM 1561 O O . GLU A 1 201 ? 8.827 12.703 -27.128 1.00 87.75 201 GLU A O 1
ATOM 1566 N N . ILE A 1 202 ? 9.390 10.765 -26.166 1.00 86.38 202 ILE A N 1
ATOM 1567 C CA . ILE 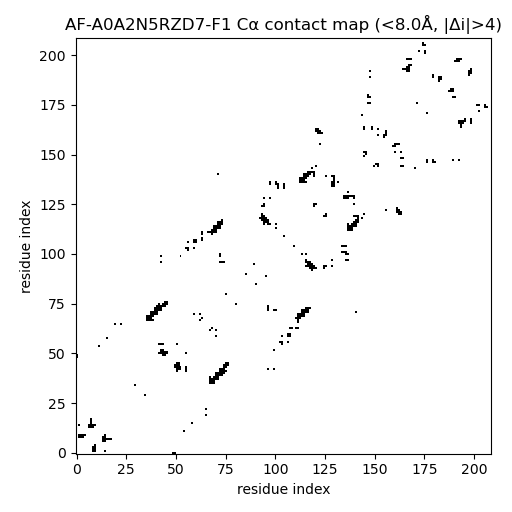A 1 202 ? 8.058 10.534 -25.595 1.00 86.38 202 ILE A CA 1
ATOM 1568 C C . ILE A 1 202 ? 7.680 11.603 -24.580 1.00 86.38 202 ILE A C 1
ATOM 1570 O O . ILE A 1 202 ? 6.544 12.079 -24.584 1.00 86.38 202 ILE A O 1
ATOM 1574 N N . VAL A 1 203 ? 8.619 12.001 -23.723 1.00 85.19 203 VAL A N 1
ATOM 1575 C CA . VAL A 1 203 ? 8.392 13.084 -22.765 1.00 85.19 203 VAL A CA 1
ATOM 1576 C C . VAL A 1 203 ? 8.042 14.379 -23.497 1.00 85.19 203 VAL A C 1
ATOM 1578 O O . VAL A 1 203 ? 7.045 15.011 -23.154 1.00 85.19 203 VAL A O 1
ATOM 1581 N N . GLN A 1 204 ? 8.796 14.744 -24.535 1.00 85.81 204 GLN A N 1
ATOM 1582 C CA . GLN A 1 204 ? 8.524 15.940 -25.337 1.00 85.81 204 GLN A CA 1
ATOM 1583 C C . GLN A 1 204 ? 7.165 15.870 -26.039 1.00 85.81 204 GLN A C 1
ATOM 1585 O O . GLN A 1 204 ? 6.383 16.812 -25.941 1.00 85.81 204 GLN A O 1
ATOM 1590 N N . LEU A 1 205 ? 6.848 14.752 -26.698 1.00 84.38 205 LEU A N 1
ATOM 1591 C CA . LEU A 1 205 ? 5.578 14.564 -27.408 1.00 84.38 205 LEU A CA 1
ATOM 1592 C C . LEU A 1 205 ? 4.361 14.682 -26.490 1.00 84.38 205 LEU A C 1
ATOM 1594 O O . LEU A 1 205 ? 3.308 15.161 -26.913 1.00 84.38 205 LEU A O 1
ATOM 1598 N N . ILE A 1 206 ? 4.490 14.203 -25.255 1.00 83.62 206 ILE A N 1
ATOM 1599 C CA . ILE A 1 206 ? 3.400 14.202 -24.284 1.00 83.62 206 ILE A CA 1
ATOM 1600 C C . ILE A 1 206 ? 3.252 15.566 -23.607 1.00 83.62 206 ILE A C 1
ATOM 1602 O O . ILE A 1 206 ? 2.124 15.983 -23.371 1.00 83.62 206 ILE A O 1
ATOM 1606 N N . LEU A 1 207 ? 4.356 16.260 -23.316 1.00 79.25 207 LEU A N 1
ATOM 1607 C CA . LEU A 1 207 ? 4.334 17.589 -22.692 1.00 79.25 207 LEU A CA 1
ATOM 1608 C C . LEU A 1 207 ? 4.022 18.728 -23.672 1.00 79.25 207 LEU A C 1
ATOM 1610 O O . LEU A 1 207 ? 3.675 19.819 -23.236 1.00 79.25 207 LEU A O 1
ATOM 1614 N N . ALA A 1 208 ? 4.148 18.498 -24.979 1.00 77.38 208 ALA A N 1
ATOM 1615 C CA . ALA A 1 208 ? 3.801 19.475 -26.010 1.00 77.38 208 ALA A CA 1
ATOM 1616 C C . ALA A 1 208 ? 2.285 19.576 -26.299 1.00 77.38 208 ALA A C 1
ATOM 1618 O O . ALA A 1 208 ? 1.893 20.337 -27.184 1.00 77.38 208 ALA A O 1
ATOM 1619 N N . ARG A 1 209 ? 1.446 18.791 -25.609 1.00 58.75 209 ARG A N 1
ATOM 1620 C CA . ARG A 1 209 ? -0.021 18.767 -25.737 1.00 58.75 209 ARG A CA 1
ATOM 1621 C C . ARG A 1 209 ? -0.688 19.397 -24.526 1.00 58.75 209 ARG A C 1
ATOM 1623 O O . ARG A 1 209 ? -1.763 19.997 -24.732 1.00 58.75 209 ARG A O 1
#

Sequence (209 aa):
VNKRTDQYGGSFENRSRIVFEIINAVKKKVTDPKFILSIKYNSHDFIEGGFTKEDSQEMAKQLEVAGVELIELSGGTYELMPLEEKKESTLKREGFFIEFADMIRPHLSGTSVLAVTGGFRTLEGMSSALSSKDRTCDMVGLARPLVFEPHFVADVLSGKTKQAKRLAFDSMLLPVAYHVLALIGRQQAVPNLGDESTAKEIVQLILAR

Secondary structure (DSSP, 8-state):
-----STTSSSHHHHHHHHHHHHHHHHHH---TTPPPEEEEES---STTS--HHHHHHHHHHHHHTT-SEEEEE---SSS--SS---HHHHH-S-TTHHHHHHHGGG--S-SEEEE-S---BHHHHHHHHT-TT---SEE---HHHHH-TTHHHHHHTTS-SBPPPPSS-S--HHHHHHHHHHHHTTPPPP-TTSHHHHHHHHHHHHT-

Foldseek 3Di:
DDPDPDQCDDDLCNVCVVVLVVLVVCCVVDVPPPDAAEDEDECWAPDDVTQYVVSNLVVVLVCVVSPHAEYEYDHYDPVPPCPDDDPVVLVVQFQNCLVSLLVNLVSDPPNHFYETEGHDWFLCNQVCCCVPPSRSGVYYDDDQLCLQCVCSVVCCVVVVDGGGQDFLDDPDPVQLSVVSVVCVVVVHDRDPRSDNVRVVVSVCVRVVD

Mean predicted aligned error: 6.02 Å

Nearest PDB structures (foldseek):
  5ogt-assembly1_A  TM=8.777E-01  e=6.485E-08  Thermus scotoductus SA-01
  3gr7-assembly1_A  TM=8.440E-01  e=2.565E-08  Geobacillus kaustophilus
  3ow1-assembly5_A  TM=6.680E-01  e=3.805E-01  Chromohalobacter israelensis
  8sl9-assembly1_A  TM=5.683E-01  e=3.161E-01  Francisella tularensis subsp. tularensis SCHU S4
  3zh2-assembly1_D  TM=3.361E-01  e=7.514E-01  Plasmodium falciparum 3D7